Protein AF-A2Y201-F1 (afdb_monomer)

Foldseek 3Di:
DVVVLVVVLVVLLVVLVVQAAEDADADLDQVSVASVQVSCLSRLNHAYYHYHNHAHADHDLCLLSNLNHAYDEHHHQEDDQVNQVSQQNRARHAYYAYHYEEAYLDAHEQDANGVQNHAEYAYAYAYQAYHYEYYANRNQNYAYYEYEYELADDPRPHAAAYACQRNLNHAEYEYEYEDVNHDPVSVVRNVVRVVVNQVNHPVNHDYHYHYHCPPVDDDPDD

InterPro domains:
  IPR032675 Leucine-rich repeat domain superfamily [G3DSA:3.80.10.10] (5-212)
  IPR055414 Disease resistance R13L4/SHOC-2-like, LRR domain [PF23598] (3-207)

pLDDT: mean 89.1, std 11.3, range [43.31, 98.81]

Radius of gyration: 18.53 Å; Cα contacts (8 Å, |Δi|>4): 551; chains: 1; bounding box: 38×36×54 Å

Solvent-accessible surface area (backbone atoms only — not comparable to full-atom values): 10871 Å² total; per-residue (Å²): 110,70,71,57,53,53,51,50,50,52,48,44,44,53,39,17,75,71,54,36,37,70,48,77,44,80,43,68,51,35,70,60,51,40,58,47,42,72,51,49,74,44,24,57,53,25,29,33,42,36,43,40,79,28,42,18,70,57,82,51,71,57,56,39,64,35,55,46,25,28,35,42,34,39,33,24,35,50,61,52,55,69,50,53,50,32,60,22,59,18,62,42,28,32,36,40,38,41,38,27,55,40,35,51,89,57,74,36,60,41,50,60,63,24,26,50,48,19,32,35,42,34,43,37,33,65,14,24,31,51,38,47,39,43,33,66,53,11,28,50,47,23,30,37,44,35,44,33,37,26,36,19,83,45,94,49,89,49,57,53,45,50,39,50,55,31,39,76,42,38,50,35,40,38,37,37,41,32,31,54,84,30,52,69,68,41,45,51,47,42,51,49,30,51,49,53,21,49,70,64,20,86,73,61,44,52,74,46,82,43,78,38,57,69,81,76,65,80,83,82,73,129

Structure (mmCIF, N/CA/C/O backbone):
data_AF-A2Y201-F1
#
_entry.id   AF-A2Y201-F1
#
loop_
_atom_site.group_PDB
_atom_site.id
_atom_site.type_symbol
_atom_site.label_atom_id
_atom_site.label_alt_id
_atom_site.label_comp_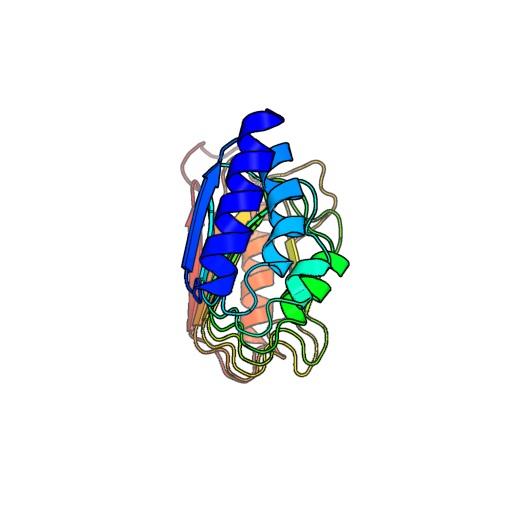id
_atom_site.label_asym_id
_atom_site.label_entity_id
_atom_site.label_seq_id
_atom_site.pdbx_PDB_ins_code
_atom_site.Cartn_x
_atom_site.Cartn_y
_atom_site.Cartn_z
_atom_site.occupancy
_atom_site.B_iso_or_equiv
_atom_site.auth_seq_id
_atom_site.auth_comp_id
_atom_site.auth_asym_id
_atom_site.auth_atom_id
_atom_site.pdbx_PDB_model_num
ATOM 1 N N . MET A 1 1 ? 7.942 19.719 24.323 1.00 63.00 1 MET A N 1
ATOM 2 C CA . MET A 1 1 ? 7.768 18.304 23.933 1.00 63.00 1 MET A CA 1
ATOM 3 C C . MET A 1 1 ? 7.087 17.447 25.009 1.00 63.00 1 MET A C 1
ATOM 5 O O . MET A 1 1 ? 5.946 17.060 24.806 1.00 63.00 1 MET A O 1
ATOM 9 N N . ALA A 1 2 ? 7.696 17.197 26.177 1.00 72.62 2 ALA A N 1
ATOM 10 C CA . ALA A 1 2 ? 7.131 16.281 27.190 1.00 72.62 2 ALA A CA 1
ATOM 11 C C . ALA A 1 2 ? 5.695 16.628 27.651 1.00 72.62 2 ALA A C 1
ATOM 13 O O . ALA A 1 2 ? 4.824 15.766 27.649 1.00 72.62 2 ALA A O 1
ATOM 14 N N . ARG A 1 3 ? 5.410 17.906 27.950 1.00 78.06 3 ARG A N 1
ATOM 15 C CA . ARG A 1 3 ? 4.061 18.355 28.360 1.00 78.06 3 ARG A CA 1
ATOM 16 C C . ARG A 1 3 ? 2.992 18.142 27.280 1.00 78.06 3 ARG A C 1
ATOM 18 O O . ARG A 1 3 ? 1.853 17.847 27.616 1.00 78.06 3 ARG A O 1
ATOM 25 N N . TYR A 1 4 ? 3.361 18.278 26.004 1.00 76.06 4 TYR A N 1
ATOM 26 C CA . TYR A 1 4 ? 2.450 18.046 24.880 1.00 76.06 4 TYR A CA 1
ATOM 27 C C . TYR A 1 4 ? 2.106 16.559 24.755 1.00 76.06 4 TYR A C 1
ATOM 29 O O . TYR A 1 4 ? 0.935 16.211 24.664 1.00 76.06 4 TYR A O 1
ATOM 37 N N . MET A 1 5 ? 3.111 15.680 24.843 1.00 78.19 5 MET A N 1
ATOM 38 C CA . MET A 1 5 ? 2.897 14.229 24.802 1.00 78.19 5 MET A CA 1
ATOM 39 C C . MET A 1 5 ? 2.037 13.729 25.962 1.00 78.19 5 MET A C 1
ATOM 41 O O . MET A 1 5 ? 1.150 12.913 25.743 1.00 78.19 5 MET A O 1
ATOM 45 N N . GLU A 1 6 ? 2.253 14.232 27.178 1.00 83.06 6 GLU A N 1
ATOM 46 C CA . GLU A 1 6 ? 1.427 13.854 28.331 1.00 83.06 6 GLU A CA 1
ATOM 47 C C . GLU A 1 6 ? -0.020 14.346 28.196 1.00 83.06 6 GLU A C 1
ATOM 49 O O . GLU A 1 6 ? -0.959 13.611 28.515 1.00 83.06 6 GLU A O 1
ATOM 54 N N . ALA A 1 7 ? -0.228 15.554 27.661 1.00 85.00 7 ALA A N 1
ATOM 55 C CA . ALA A 1 7 ? -1.566 16.063 27.369 1.00 85.00 7 ALA A CA 1
ATOM 56 C C . ALA A 1 7 ? -2.266 15.232 26.281 1.00 85.00 7 ALA A C 1
ATOM 58 O O . ALA A 1 7 ? -3.441 14.887 26.424 1.00 85.00 7 ALA A O 1
ATOM 59 N N . LEU A 1 8 ? -1.541 14.858 25.225 1.00 82.50 8 LEU A N 1
ATOM 60 C CA 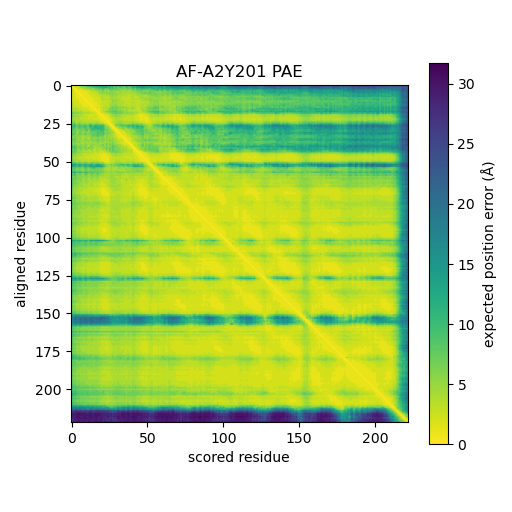. LEU A 1 8 ? -2.039 14.023 24.134 1.00 82.50 8 LEU A CA 1
ATOM 61 C C . LEU A 1 8 ? -2.393 12.616 24.620 1.00 82.50 8 LEU A C 1
ATOM 63 O O . LEU A 1 8 ? -3.499 12.145 24.374 1.00 82.50 8 LEU A O 1
ATOM 67 N N . LYS A 1 9 ? -1.503 11.984 25.390 1.00 85.00 9 LYS A N 1
ATOM 68 C CA . LYS A 1 9 ? -1.743 10.696 26.052 1.00 85.00 9 LYS A CA 1
ATOM 69 C C . LYS A 1 9 ? -2.984 10.740 26.936 1.00 85.00 9 LYS A C 1
ATOM 71 O O . LYS A 1 9 ? -3.844 9.871 26.824 1.00 85.00 9 LYS A O 1
ATOM 76 N N . SER A 1 10 ? -3.093 11.757 27.788 1.00 86.12 10 SER A N 1
ATOM 77 C CA . SER A 1 10 ? -4.247 11.927 28.676 1.00 86.12 10 SER A CA 1
ATOM 78 C C . SER A 1 10 ? -5.538 12.093 27.874 1.00 86.12 10 SER A C 1
ATOM 80 O O . SER A 1 10 ? -6.534 11.433 28.162 1.00 86.12 10 SER A O 1
ATOM 82 N N . SER A 1 11 ? -5.501 12.904 26.815 1.00 86.75 11 SER A N 1
ATOM 83 C CA . SER A 1 11 ? -6.646 13.126 25.927 1.00 86.75 11 SER A CA 1
ATOM 84 C C . SER A 1 11 ? -7.065 11.839 25.216 1.00 86.75 11 SER A C 1
ATOM 86 O O . SER A 1 11 ? -8.244 11.496 25.230 1.00 86.75 11 SER A O 1
ATOM 88 N N . LEU A 1 12 ? -6.117 11.082 24.655 1.00 85.44 12 LEU A N 1
ATOM 89 C CA . LEU A 1 12 ? -6.381 9.792 24.009 1.00 85.44 12 LEU A CA 1
ATOM 90 C C . LEU A 1 12 ? -6.941 8.761 24.992 1.00 85.44 12 LEU A C 1
ATOM 92 O O . LEU A 1 12 ? -7.844 8.014 24.631 1.00 85.44 12 LEU A O 1
ATOM 96 N N . ALA A 1 13 ? -6.472 8.744 26.241 1.00 85.44 13 ALA A N 1
ATOM 97 C CA . ALA A 1 13 ? -7.013 7.858 27.266 1.00 85.44 13 ALA A CA 1
ATOM 98 C C . ALA A 1 13 ? -8.466 8.206 27.634 1.00 85.44 13 ALA A C 1
ATOM 100 O O . ALA A 1 13 ? -9.289 7.305 27.801 1.00 85.44 13 ALA A O 1
ATOM 101 N N . VAL A 1 14 ? -8.805 9.496 27.746 1.00 88.50 14 VAL A N 1
ATOM 102 C CA . VAL A 1 14 ? -10.187 9.930 28.014 1.00 88.50 14 VAL A CA 1
ATOM 103 C C . VAL A 1 14 ? -11.087 9.654 26.811 1.00 88.50 14 VAL A C 1
ATOM 105 O O . VAL A 1 14 ? -12.118 8.999 26.958 1.00 88.50 14 VAL A O 1
ATOM 108 N N . MET A 1 15 ? -10.692 10.098 25.617 1.00 87.25 15 MET A N 1
ATOM 109 C CA . MET A 1 15 ? -11.480 9.915 24.395 1.00 87.25 15 MET A CA 1
ATOM 110 C C . MET A 1 15 ? -11.625 8.436 24.025 1.00 87.25 15 MET A C 1
ATOM 112 O O . MET A 1 15 ? -12.696 8.005 23.604 1.00 87.25 15 MET A O 1
ATOM 116 N N . GLY A 1 16 ? -10.580 7.634 24.233 1.00 84.44 16 GLY A N 1
ATOM 117 C CA . GLY A 1 16 ? -10.609 6.189 24.023 1.00 84.44 16 GLY A CA 1
ATOM 118 C C . GLY A 1 16 ? -11.670 5.500 24.882 1.00 84.44 16 GLY A C 1
ATOM 119 O O . GLY A 1 16 ? -12.455 4.707 24.362 1.00 84.44 16 GLY A O 1
ATOM 120 N N . LYS A 1 17 ? -11.793 5.885 26.163 1.00 84.06 17 LYS A N 1
ATOM 121 C CA . LYS A 1 17 ? -12.875 5.417 27.055 1.00 84.06 17 LYS A CA 1
ATOM 122 C C . LYS A 1 17 ? -14.263 5.884 26.619 1.00 84.06 17 LYS A C 1
ATOM 124 O O . LYS A 1 17 ? -15.242 5.196 26.882 1.00 84.06 17 LYS A O 1
ATOM 129 N N . GLN A 1 18 ? -14.349 7.032 25.954 1.00 86.69 18 GLN A N 1
ATOM 130 C CA . GLN A 1 18 ? -15.595 7.568 25.400 1.00 86.69 18 GLN A CA 1
ATOM 131 C C . GLN A 1 18 ? -15.915 7.021 23.998 1.00 86.69 18 GLN A C 1
ATOM 133 O O . GLN A 1 18 ? -16.884 7.447 23.376 1.00 86.69 18 GLN A O 1
ATOM 138 N N . GLY A 1 19 ? -15.134 6.055 23.503 1.00 89.88 19 GLY A N 1
ATOM 139 C CA . GLY A 1 19 ? -15.407 5.381 22.239 1.00 89.88 19 GLY A CA 1
ATOM 140 C C . GLY A 1 19 ? -14.921 6.142 21.009 1.00 89.88 19 GLY A C 1
ATOM 141 O O . GLY A 1 19 ? -15.593 6.101 19.982 1.00 89.88 19 GLY A O 1
ATOM 142 N N . LEU A 1 20 ? -13.765 6.810 21.088 1.00 91.44 20 LEU A N 1
ATOM 143 C CA . LEU A 1 20 ? -13.106 7.437 19.937 1.00 91.44 20 LEU A CA 1
ATOM 144 C C . LEU A 1 20 ? -13.036 6.476 18.737 1.00 91.44 20 LEU A C 1
ATOM 146 O O . LEU A 1 20 ? -12.422 5.412 18.816 1.00 91.44 20 LEU A O 1
ATOM 150 N N . GLN A 1 21 ? -13.649 6.869 17.616 1.00 94.25 21 GLN A N 1
ATOM 151 C CA . GLN A 1 21 ? -13.698 6.049 16.396 1.00 94.25 21 GLN A CA 1
ATOM 152 C C . GLN A 1 21 ? -12.797 6.565 15.275 1.00 94.25 21 GLN A C 1
ATOM 154 O O . GLN A 1 21 ? -12.422 5.792 14.397 1.00 94.25 21 GLN A O 1
ATOM 159 N N . SER A 1 22 ? -12.454 7.850 15.275 1.00 94.94 22 SER A N 1
ATOM 160 C CA . SER A 1 22 ? -11.625 8.461 14.238 1.00 94.94 22 SER A CA 1
ATOM 161 C C . SER A 1 22 ? -10.582 9.354 14.880 1.00 94.94 22 SER A C 1
ATOM 163 O O . SER A 1 22 ? -10.928 10.219 15.679 1.00 94.94 22 SER A O 1
ATOM 165 N N . LEU A 1 23 ? -9.327 9.157 14.498 1.00 91.69 23 LEU A N 1
ATOM 166 C CA . LEU A 1 23 ? -8.196 9.967 14.920 1.00 91.69 23 LEU A CA 1
ATOM 167 C C . LEU A 1 23 ? -7.434 10.406 13.675 1.00 91.69 23 LEU A C 1
ATOM 169 O O . LEU A 1 23 ? -7.015 9.574 12.872 1.00 91.69 23 LEU A O 1
ATOM 173 N N . GLU A 1 24 ? -7.285 11.713 13.516 1.00 91.69 24 GLU A N 1
ATOM 174 C CA . GLU A 1 24 ? -6.519 12.321 12.438 1.00 91.69 24 GLU A CA 1
ATOM 175 C C . GLU A 1 24 ? -5.518 13.286 13.052 1.00 91.69 24 GLU A C 1
ATOM 177 O O . GLU A 1 24 ? -5.885 14.173 13.824 1.00 91.69 24 GLU A O 1
ATOM 182 N N . ILE A 1 25 ? -4.246 13.056 12.760 1.00 85.25 25 ILE A N 1
ATOM 183 C CA . ILE A 1 25 ? -3.132 13.806 13.311 1.00 85.25 25 ILE A CA 1
ATOM 184 C C . ILE A 1 25 ? -2.308 14.288 12.133 1.00 85.25 25 ILE A C 1
ATOM 186 O O . ILE A 1 25 ? -1.764 13.478 11.387 1.00 85.25 25 ILE A O 1
ATOM 190 N N . ARG A 1 26 ? -2.209 15.608 11.986 1.00 84.44 26 ARG A N 1
ATOM 191 C CA . ARG A 1 26 ? -1.207 16.223 11.124 1.00 84.44 26 ARG A CA 1
ATOM 192 C C . ARG A 1 26 ? -0.018 16.602 11.985 1.00 84.44 26 ARG A C 1
ATOM 194 O O . ARG A 1 26 ? -0.169 17.387 12.921 1.00 84.44 26 ARG A O 1
ATOM 201 N N . ASN A 1 27 ? 1.121 15.996 11.714 1.00 71.56 27 ASN A N 1
ATOM 202 C CA . ASN A 1 27 ? 2.313 16.166 12.506 1.00 71.56 27 ASN A CA 1
ATOM 203 C C . ASN A 1 27 ? 3.556 15.927 11.652 1.00 71.56 27 ASN A C 1
ATOM 205 O O . ASN A 1 27 ? 3.803 14.808 11.210 1.00 71.56 27 ASN A O 1
ATOM 209 N N . ASP A 1 28 ? 4.353 16.976 11.507 1.00 73.88 28 ASP A N 1
ATOM 210 C CA . ASP A 1 28 ? 5.588 16.950 10.727 1.00 73.88 28 ASP A CA 1
ATOM 211 C C . ASP A 1 28 ? 6.785 16.429 11.560 1.00 73.88 28 ASP A C 1
ATOM 213 O O . ASP A 1 28 ? 7.870 16.212 11.028 1.00 73.88 28 ASP A O 1
ATOM 217 N N . ASP A 1 29 ? 6.602 16.196 12.871 1.00 73.88 29 ASP A N 1
ATOM 218 C CA . ASP A 1 29 ? 7.629 15.665 13.778 1.00 73.88 29 ASP A CA 1
ATOM 219 C C . ASP A 1 29 ? 7.548 14.131 13.893 1.00 73.88 29 ASP A C 1
ATOM 221 O O . ASP A 1 29 ? 6.614 13.554 14.468 1.00 73.88 29 ASP A O 1
ATOM 225 N N . THR A 1 30 ? 8.575 13.457 13.385 1.00 71.06 30 THR A N 1
ATOM 226 C CA . THR A 1 30 ? 8.662 11.992 13.312 1.00 71.06 30 THR A CA 1
ATOM 227 C C . THR A 1 30 ? 8.672 11.315 14.692 1.00 71.06 30 THR A C 1
ATOM 229 O O . THR A 1 30 ? 8.053 10.262 14.869 1.00 71.06 30 THR A O 1
ATOM 232 N N . VAL A 1 31 ? 9.268 11.949 15.711 1.00 73.44 31 VAL A N 1
ATOM 233 C CA . VAL A 1 31 ? 9.398 11.401 17.076 1.00 73.44 31 VAL A CA 1
ATOM 234 C C . VAL A 1 31 ? 8.049 11.377 17.789 1.00 73.44 31 VAL A C 1
ATOM 236 O O . VAL A 1 31 ? 7.746 10.464 18.565 1.00 73.44 31 VAL A O 1
ATOM 239 N N . ILE A 1 32 ? 7.220 12.391 17.544 1.00 71.19 32 ILE A N 1
ATOM 240 C CA . ILE A 1 32 ? 5.852 12.444 18.068 1.00 71.19 32 ILE A CA 1
ATOM 241 C C . ILE A 1 32 ? 5.009 11.343 17.425 1.00 71.19 32 ILE A C 1
ATOM 243 O O . ILE A 1 32 ? 4.264 10.664 18.133 1.00 71.19 32 ILE A O 1
ATOM 247 N N . GLY A 1 33 ? 5.156 11.141 16.112 1.00 72.25 33 GLY A N 1
ATOM 248 C CA . GLY A 1 33 ? 4.447 10.104 15.370 1.00 72.25 33 GLY A CA 1
ATOM 249 C C . GLY A 1 33 ? 4.723 8.700 15.910 1.00 72.25 33 GLY A C 1
ATOM 250 O O . GLY A 1 33 ? 3.789 7.936 16.120 1.00 72.25 33 GLY A O 1
ATOM 251 N N . GLU A 1 34 ? 5.974 8.378 16.235 1.00 75.75 34 GLU A N 1
ATOM 252 C CA . GLU A 1 34 ? 6.335 7.073 16.809 1.00 75.75 34 GLU A CA 1
ATOM 253 C C . GLU A 1 34 ? 5.717 6.848 18.185 1.00 75.75 34 GLU A C 1
ATOM 255 O O . GLU A 1 34 ? 5.059 5.835 18.425 1.00 75.75 34 GLU A O 1
ATOM 260 N N . LYS A 1 35 ? 5.869 7.825 19.085 1.00 77.44 35 LYS A N 1
ATOM 261 C CA . LYS A 1 35 ? 5.301 7.728 20.434 1.00 77.44 35 LYS A CA 1
ATOM 262 C C . LYS A 1 35 ? 3.783 7.647 20.402 1.00 77.44 35 LYS A C 1
ATOM 264 O O . LYS A 1 35 ? 3.197 7.008 21.266 1.00 77.44 35 LYS A O 1
ATOM 269 N N . LEU A 1 36 ? 3.144 8.292 19.430 1.00 77.00 36 LEU A N 1
ATOM 270 C CA . LEU A 1 36 ? 1.705 8.203 19.216 1.00 77.00 36 LEU A CA 1
ATOM 271 C C . LEU A 1 36 ? 1.252 6.770 18.960 1.00 77.00 36 LEU A C 1
ATOM 273 O O . LEU A 1 36 ? 0.238 6.369 19.525 1.00 77.00 36 LEU A O 1
ATOM 277 N N . MET A 1 37 ? 2.010 5.996 18.178 1.00 76.94 37 MET A N 1
ATOM 278 C CA . MET A 1 37 ? 1.665 4.608 17.864 1.00 76.94 37 MET A CA 1
ATOM 279 C C . MET A 1 37 ? 1.554 3.742 19.117 1.00 76.94 37 MET A C 1
ATOM 281 O O . MET A 1 37 ? 0.631 2.935 19.223 1.00 76.94 37 MET A O 1
ATOM 285 N N . ASP A 1 38 ? 2.431 3.973 20.094 1.00 78.44 38 ASP A N 1
ATOM 286 C CA . ASP A 1 38 ? 2.423 3.253 21.370 1.00 78.44 38 ASP A CA 1
ATOM 287 C C . ASP A 1 38 ? 1.254 3.660 22.288 1.00 78.44 38 ASP A C 1
ATOM 289 O O . ASP A 1 38 ? 0.917 2.975 23.254 1.00 78.44 38 ASP A O 1
ATOM 293 N N . LEU A 1 39 ? 0.602 4.788 21.997 1.00 81.12 39 LEU A N 1
ATOM 294 C CA . LEU A 1 39 ? -0.563 5.278 22.736 1.00 81.12 39 LEU A CA 1
ATOM 295 C C . LEU A 1 39 ? -1.888 4.838 22.098 1.00 81.12 39 LEU A C 1
ATOM 297 O O . LEU A 1 39 ? -2.946 4.986 22.711 1.00 81.12 39 LEU A O 1
ATOM 301 N N . LEU A 1 40 ? -1.870 4.275 20.888 1.00 79.69 40 LEU A N 1
ATOM 302 C CA . LEU A 1 40 ? -3.100 3.858 20.205 1.00 79.69 40 LEU A CA 1
ATOM 303 C C . LEU A 1 40 ? -3.806 2.700 20.925 1.00 79.69 40 LEU A C 1
ATOM 305 O O . LEU A 1 40 ? -5.021 2.547 20.790 1.00 79.69 40 LEU A O 1
ATOM 309 N N . CYS A 1 41 ? -3.089 1.946 21.765 1.00 72.38 41 CYS A N 1
ATOM 310 C CA . CYS A 1 41 ? -3.661 0.907 22.622 1.00 72.38 41 CYS A CA 1
ATOM 311 C C . CYS A 1 41 ? -4.763 1.422 23.573 1.00 72.38 41 CYS A C 1
ATOM 313 O O . CYS A 1 41 ? -5.624 0.648 23.988 1.00 72.38 41 CYS A O 1
ATOM 315 N N . TYR A 1 42 ? -4.804 2.727 23.872 1.00 78.00 42 TYR A N 1
ATOM 316 C CA . TYR A 1 42 ? -5.855 3.334 24.695 1.00 78.00 42 TYR A CA 1
ATOM 317 C C . TYR A 1 42 ? -7.186 3.546 23.957 1.00 78.00 42 TYR A C 1
ATOM 319 O O . TYR A 1 42 ? -8.182 3.885 24.593 1.00 78.00 42 TYR A O 1
ATOM 327 N N . SER A 1 43 ? -7.228 3.352 22.635 1.00 83.38 43 SER A N 1
ATOM 328 C CA . SER A 1 43 ? -8.410 3.584 21.795 1.00 83.38 43 SER A CA 1
ATOM 329 C C . SER A 1 43 ? -8.836 2.307 21.051 1.00 83.38 43 SER A C 1
ATOM 331 O O . SER A 1 43 ? -8.758 2.252 19.824 1.00 83.38 43 SER A O 1
ATOM 333 N N . PRO A 1 44 ? -9.329 1.266 21.751 1.00 81.44 44 PRO A N 1
ATOM 334 C CA . PRO A 1 44 ? -9.667 -0.021 21.129 1.00 81.44 44 PRO A CA 1
ATOM 335 C C . PRO A 1 44 ? -10.832 0.069 20.128 1.00 81.44 44 PRO A C 1
ATOM 337 O O . PRO A 1 44 ? -10.986 -0.795 19.265 1.00 81.44 44 PRO A O 1
ATOM 340 N N . CYS A 1 45 ? -11.656 1.116 20.222 1.00 90.44 45 CYS A N 1
ATOM 341 C CA . CYS A 1 45 ? -12.789 1.372 19.330 1.00 90.44 45 CYS A CA 1
ATOM 342 C C . CYS A 1 45 ? -12.405 2.121 18.044 1.00 90.44 45 CYS A C 1
ATOM 344 O O . CYS A 1 45 ? -13.292 2.436 17.247 1.00 90.44 45 CYS A O 1
ATOM 346 N N . LEU A 1 46 ? -11.118 2.420 17.840 1.00 93.56 46 LEU A N 1
ATOM 347 C CA . LEU A 1 46 ? -10.656 3.210 16.709 1.00 93.56 46 LEU A CA 1
ATOM 348 C C . LEU A 1 46 ? -10.916 2.478 15.384 1.00 93.56 46 LEU A C 1
ATOM 350 O O . LEU A 1 46 ? -10.501 1.339 15.190 1.00 93.56 46 LEU A O 1
ATOM 354 N N . ARG A 1 47 ? -11.604 3.157 14.463 1.00 96.62 47 ARG A N 1
ATOM 355 C CA . ARG A 1 47 ? -11.993 2.659 13.132 1.00 96.62 47 ARG A CA 1
ATOM 356 C C . ARG A 1 47 ? -11.277 3.379 11.996 1.00 96.62 47 ARG A C 1
ATOM 358 O O . ARG A 1 47 ? -11.115 2.795 10.925 1.00 96.62 47 ARG A O 1
ATOM 365 N N . LYS A 1 48 ? -10.859 4.626 12.207 1.00 97.06 48 LYS A N 1
ATOM 366 C CA . LYS A 1 48 ? -10.088 5.422 11.250 1.00 97.06 48 LYS A CA 1
ATOM 367 C C . LYS A 1 48 ? -8.877 6.030 11.947 1.00 97.06 48 LYS A C 1
ATOM 369 O O . LYS A 1 48 ? -9.032 6.700 12.964 1.00 97.06 48 LYS A O 1
ATOM 374 N N . LEU A 1 49 ? -7.702 5.814 11.372 1.00 93.75 49 LEU A N 1
ATOM 375 C CA . LEU A 1 49 ? -6.452 6.434 11.785 1.00 93.75 49 LEU A CA 1
ATOM 376 C C . LEU A 1 49 ? -5.814 7.108 10.575 1.00 93.75 49 LEU A C 1
ATOM 378 O O . LEU A 1 49 ? -5.587 6.465 9.551 1.00 93.75 49 LEU A O 1
ATOM 382 N N . VAL A 1 50 ? -5.532 8.397 10.706 1.00 92.69 50 VAL A N 1
ATOM 383 C CA . VAL A 1 50 ? -4.790 9.179 9.722 1.00 92.69 50 VAL A CA 1
ATOM 384 C C . VAL A 1 50 ? -3.635 9.860 10.437 1.00 92.69 50 VAL A C 1
ATOM 386 O O . VAL A 1 50 ? -3.854 10.599 11.394 1.00 92.69 50 VAL A O 1
ATOM 389 N N . ILE A 1 51 ? -2.419 9.598 9.978 1.00 88.62 51 ILE A N 1
ATOM 390 C CA . ILE A 1 51 ? -1.204 10.279 10.418 1.00 88.62 51 ILE A CA 1
ATOM 391 C C . ILE A 1 51 ? -0.576 10.880 9.162 1.00 88.62 51 ILE A C 1
ATOM 393 O O . ILE A 1 51 ? -0.108 10.151 8.290 1.00 88.62 51 ILE A O 1
ATOM 397 N N . ASP A 1 52 ? -0.660 12.203 9.060 1.00 81.81 52 ASP A N 1
ATOM 398 C CA . ASP A 1 52 ? -0.295 13.014 7.895 1.00 81.81 52 ASP A CA 1
ATOM 399 C C . ASP A 1 52 ? 0.776 14.050 8.283 1.00 81.81 52 ASP A C 1
ATOM 401 O O . ASP A 1 52 ? 0.915 14.377 9.459 1.00 81.81 52 ASP A O 1
ATOM 405 N N . GLY A 1 53 ? 1.519 14.591 7.317 1.00 72.19 53 GLY A N 1
ATOM 406 C CA . GLY A 1 53 ? 2.537 15.636 7.537 1.00 72.19 53 GLY A CA 1
ATOM 407 C C . GLY A 1 53 ? 3.981 15.140 7.711 1.00 72.19 53 GLY A C 1
ATOM 408 O O . GLY A 1 53 ? 4.898 15.748 7.167 1.00 72.19 53 GLY A O 1
ATOM 409 N N . GLY A 1 54 ? 4.197 13.990 8.359 1.00 76.38 54 GLY A N 1
ATOM 410 C CA . GLY A 1 54 ? 5.533 13.422 8.588 1.00 76.38 54 GLY A CA 1
ATOM 411 C C . GLY A 1 54 ? 5.600 11.903 8.422 1.00 76.38 54 GLY A C 1
ATOM 412 O O . GLY A 1 54 ? 4.591 11.201 8.514 1.00 76.38 54 GLY A O 1
ATOM 413 N N . CYS A 1 55 ? 6.809 11.391 8.186 1.00 84.06 55 CYS A N 1
ATOM 414 C CA . CYS A 1 55 ? 7.085 9.961 8.073 1.00 84.06 55 CYS A CA 1
ATOM 415 C C . CYS A 1 55 ? 7.613 9.401 9.395 1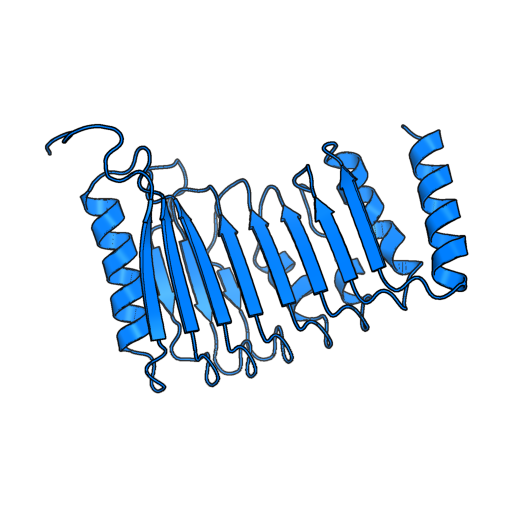.00 84.06 55 CYS A C 1
ATOM 417 O O . CYS A 1 55 ? 8.653 9.831 9.885 1.00 84.06 55 CYS A O 1
ATOM 419 N N . ILE A 1 56 ? 6.920 8.428 9.991 1.00 86.62 56 ILE A N 1
ATOM 420 C CA . ILE A 1 56 ? 7.449 7.750 11.186 1.00 86.62 56 ILE A CA 1
ATOM 421 C C . ILE A 1 56 ? 8.590 6.815 10.785 1.00 86.62 56 ILE A C 1
ATOM 423 O O . ILE A 1 56 ? 8.503 6.137 9.761 1.00 86.62 56 ILE A O 1
ATOM 427 N N . SER A 1 57 ? 9.666 6.734 11.572 1.00 83.12 57 SER A N 1
ATOM 428 C CA . SER A 1 57 ? 10.803 5.899 11.163 1.00 83.12 57 SER A CA 1
ATOM 429 C C . SER A 1 57 ? 10.529 4.402 11.339 1.00 83.12 57 SER A C 1
ATOM 431 O O . SER A 1 57 ? 11.134 3.582 10.648 1.00 83.12 57 SER A O 1
ATOM 433 N N . ARG A 1 58 ? 9.618 4.038 12.258 1.00 79.19 58 ARG A N 1
ATOM 434 C CA . ARG A 1 58 ? 9.269 2.649 12.588 1.00 79.19 58 ARG A CA 1
ATOM 435 C C . ARG A 1 58 ? 7.788 2.506 12.924 1.00 79.19 58 ARG A C 1
ATOM 437 O O . ARG A 1 58 ? 7.245 3.293 13.698 1.00 79.19 58 ARG A O 1
ATOM 444 N N . LEU A 1 59 ? 7.156 1.452 12.411 1.00 86.94 59 LEU A N 1
ATOM 445 C CA . LEU A 1 59 ? 5.801 1.073 12.806 1.00 86.94 59 LEU A CA 1
ATOM 446 C C . LEU A 1 59 ? 5.833 0.301 14.132 1.00 86.94 59 LEU A C 1
ATOM 448 O O . LEU A 1 59 ? 6.633 -0.613 14.335 1.00 86.94 59 LEU A O 1
ATOM 452 N N . SER A 1 60 ? 4.944 0.663 15.060 1.00 87.25 60 SER A N 1
ATOM 453 C CA . SER A 1 60 ? 4.808 -0.067 16.325 1.00 87.25 60 SER A CA 1
ATOM 454 C C . SER A 1 60 ? 4.019 -1.356 16.113 1.00 87.25 60 SER A C 1
ATOM 456 O O . SER A 1 60 ? 2.930 -1.349 15.534 1.00 87.25 60 SER A O 1
ATOM 458 N N . LYS A 1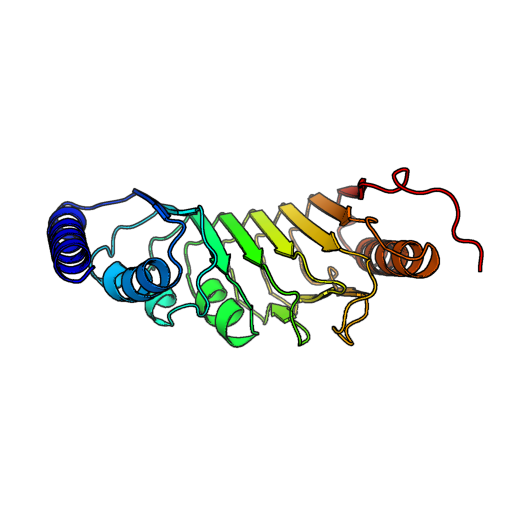 61 ? 4.505 -2.468 16.679 1.00 89.00 61 LYS A N 1
ATOM 459 C CA . LYS A 1 61 ? 3.786 -3.758 16.682 1.00 89.00 61 LYS A CA 1
ATOM 460 C C . LYS A 1 61 ? 2.414 -3.663 17.354 1.00 89.00 61 LYS A C 1
ATOM 462 O O . LYS A 1 61 ? 1.532 -4.468 17.065 1.00 89.00 61 LYS A O 1
ATOM 467 N N . GLN A 1 62 ? 2.209 -2.663 18.214 1.00 87.19 62 GLN A N 1
ATOM 468 C CA . GLN A 1 62 ? 0.928 -2.419 18.874 1.00 87.19 62 GLN A CA 1
ATOM 469 C C . GLN A 1 62 ? -0.199 -2.055 17.904 1.00 87.19 62 GLN A C 1
ATOM 471 O O . GLN A 1 62 ? -1.364 -2.212 18.260 1.00 87.19 62 GLN A O 1
ATOM 476 N N . MET A 1 63 ? 0.105 -1.644 16.668 1.00 88.69 63 MET A N 1
ATOM 477 C CA . MET A 1 63 ? -0.924 -1.436 15.644 1.00 88.69 63 MET A CA 1
ATOM 478 C C . MET A 1 63 ? -1.786 -2.674 15.402 1.00 88.69 63 MET A C 1
ATOM 480 O O . MET A 1 63 ? -2.977 -2.535 15.135 1.00 88.69 63 MET A O 1
ATOM 484 N N . ALA A 1 64 ? -1.217 -3.874 15.555 1.00 90.12 64 ALA A N 1
ATOM 485 C CA . ALA A 1 64 ? -1.951 -5.132 15.437 1.00 90.12 64 ALA A CA 1
ATOM 486 C C . ALA A 1 64 ? -3.113 -5.248 16.447 1.00 90.12 64 ALA A C 1
ATOM 488 O O . ALA A 1 64 ? -4.061 -5.996 16.220 1.00 90.12 64 ALA A O 1
ATOM 489 N N . LEU A 1 65 ? -3.074 -4.486 17.549 1.00 89.00 65 LEU A N 1
ATOM 490 C CA . LEU A 1 65 ? -4.121 -4.452 18.574 1.00 89.00 65 LEU A CA 1
ATOM 491 C C . LEU A 1 65 ? -5.342 -3.618 18.160 1.00 89.00 65 LEU A C 1
ATOM 493 O O . LEU A 1 65 ? -6.378 -3.678 18.823 1.00 89.00 65 LEU A O 1
ATOM 497 N N . LEU A 1 66 ? -5.255 -2.848 17.072 1.00 91.31 66 LEU A N 1
ATOM 498 C CA . LEU A 1 66 ? -6.344 -2.011 16.568 1.00 91.31 66 LEU A CA 1
ATOM 499 C C . LEU A 1 66 ? -7.348 -2.851 15.771 1.00 91.31 66 LEU A C 1
ATOM 501 O O . LEU A 1 66 ? -7.612 -2.606 14.598 1.00 91.31 66 LEU A O 1
ATOM 505 N N . VAL A 1 67 ? -7.934 -3.850 16.430 1.00 92.94 67 VAL A N 1
ATOM 506 C CA . VAL A 1 67 ? -8.787 -4.887 15.824 1.00 92.94 67 VAL A CA 1
ATOM 507 C C . VAL A 1 67 ? -10.091 -4.373 15.212 1.00 92.94 67 VAL A C 1
ATOM 509 O O . VAL A 1 67 ? -10.785 -5.143 14.561 1.00 92.94 67 VAL A O 1
ATOM 512 N N . ASN A 1 68 ? -10.436 -3.101 15.434 1.00 95.00 68 ASN A N 1
ATOM 513 C CA . ASN A 1 68 ? -11.594 -2.428 14.843 1.00 95.00 68 ASN A CA 1
ATOM 514 C C . A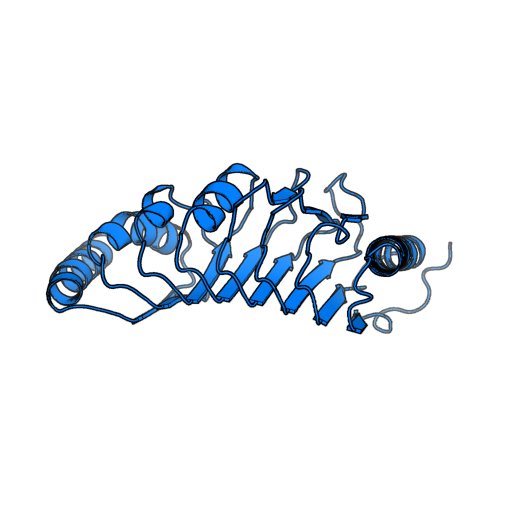SN A 1 68 ? -11.214 -1.444 13.726 1.00 95.00 68 ASN A C 1
ATOM 516 O O . ASN A 1 68 ? -12.102 -0.816 13.136 1.00 95.00 68 ASN A O 1
ATOM 520 N N . LEU A 1 69 ? -9.919 -1.290 13.433 1.00 96.50 69 LEU A N 1
ATOM 521 C CA . LEU A 1 69 ? -9.422 -0.334 12.456 1.00 96.50 69 LEU A CA 1
ATOM 522 C C . LEU A 1 69 ? -9.823 -0.764 11.047 1.00 96.50 69 LEU A C 1
ATOM 524 O O . LEU A 1 69 ? -9.527 -1.873 10.608 1.00 96.50 69 LEU A O 1
ATOM 528 N N . ARG A 1 70 ? -10.510 0.132 10.340 1.00 98.12 70 ARG A N 1
ATOM 529 C CA . ARG A 1 70 ? -11.020 -0.079 8.980 1.00 98.12 70 ARG A CA 1
ATOM 530 C C . ARG A 1 70 ? -10.296 0.774 7.949 1.00 98.12 70 ARG A C 1
ATOM 532 O O . ARG A 1 70 ? -10.134 0.329 6.819 1.00 98.12 70 ARG A O 1
ATOM 539 N N . HIS A 1 71 ? -9.886 1.980 8.333 1.00 98.44 71 HIS A N 1
ATOM 540 C CA . HIS A 1 71 ? -9.224 2.938 7.454 1.00 98.44 71 HIS A CA 1
ATOM 541 C C . HIS A 1 71 ? -7.908 3.388 8.069 1.00 98.44 71 HIS A C 1
ATOM 543 O O . HIS A 1 71 ? -7.899 3.926 9.178 1.00 98.44 71 HIS A O 1
ATOM 549 N N . LEU A 1 72 ? -6.825 3.205 7.325 1.00 97.31 72 LEU A N 1
ATOM 550 C CA . LEU A 1 72 ? -5.494 3.639 7.713 1.00 97.31 72 LEU A CA 1
ATOM 551 C C . LEU A 1 72 ? -4.889 4.523 6.622 1.00 97.31 72 LEU A C 1
ATOM 553 O O . LEU A 1 72 ? -4.832 4.122 5.461 1.00 97.31 72 LEU A O 1
ATOM 557 N N . TYR A 1 73 ? -4.407 5.701 7.005 1.00 96.00 73 TYR A N 1
ATOM 558 C CA . TYR A 1 73 ? -3.440 6.472 6.231 1.00 96.00 73 TYR A CA 1
ATOM 559 C C . TYR A 1 73 ? -2.237 6.765 7.126 1.00 96.00 73 TYR A C 1
ATOM 561 O O . TYR A 1 73 ? -2.397 7.347 8.197 1.00 96.00 73 TYR A O 1
ATOM 569 N N . ILE A 1 74 ? -1.056 6.321 6.702 1.00 93.38 74 ILE A N 1
ATOM 570 C CA . ILE A 1 74 ? 0.195 6.553 7.416 1.00 93.38 74 ILE A CA 1
ATOM 571 C C . ILE A 1 74 ? 1.362 6.752 6.444 1.00 93.38 74 ILE A C 1
ATOM 573 O O . ILE A 1 74 ? 1.405 6.124 5.382 1.00 93.38 74 ILE A O 1
ATOM 577 N N . GLY A 1 75 ? 2.294 7.629 6.815 1.00 92.62 75 GLY A N 1
ATOM 578 C CA . GLY A 1 75 ? 3.596 7.781 6.171 1.00 92.62 75 GLY A CA 1
ATOM 579 C C . GLY A 1 75 ? 4.705 7.170 7.022 1.00 92.62 75 GLY A C 1
ATOM 580 O O . GLY A 1 75 ? 4.732 7.386 8.232 1.00 92.62 75 GLY A O 1
ATOM 581 N N . VAL A 1 76 ? 5.616 6.420 6.406 1.00 92.44 76 VAL A N 1
ATOM 582 C CA . VAL A 1 76 ? 6.791 5.826 7.058 1.00 92.44 76 VAL A CA 1
ATOM 583 C C . VAL A 1 76 ? 8.062 6.185 6.301 1.00 92.44 76 VAL A C 1
ATOM 585 O O . VAL A 1 76 ? 8.045 6.285 5.075 1.00 92.44 76 VAL A O 1
ATOM 588 N N . SER A 1 77 ? 9.176 6.367 7.009 1.00 91.81 77 SER A N 1
ATOM 589 C CA . SER A 1 77 ? 10.432 6.709 6.335 1.00 91.81 77 SER A CA 1
ATOM 590 C C . SER A 1 77 ? 11.020 5.500 5.623 1.00 91.81 77 SER A C 1
ATOM 592 O O . SER A 1 77 ? 11.549 5.626 4.531 1.00 91.81 77 SER A O 1
ATOM 594 N N . ASN A 1 78 ? 10.911 4.320 6.226 1.00 90.75 78 ASN A N 1
ATOM 595 C CA . ASN A 1 78 ? 11.334 3.053 5.644 1.00 90.75 78 ASN A CA 1
ATOM 596 C C . ASN A 1 78 ? 10.261 2.011 5.955 1.00 90.75 78 ASN A C 1
ATOM 598 O O . ASN A 1 78 ? 9.605 2.094 6.994 1.00 90.75 78 ASN A O 1
ATOM 602 N N . ILE A 1 79 ? 10.100 1.028 5.076 1.00 92.56 79 ILE A N 1
ATOM 603 C CA . ILE A 1 79 ? 9.181 -0.089 5.289 1.00 92.56 79 ILE A CA 1
ATOM 604 C C . ILE A 1 79 ? 9.943 -1.405 5.180 1.00 92.56 79 ILE A C 1
ATOM 606 O O . ILE A 1 79 ? 10.762 -1.579 4.278 1.00 92.56 79 ILE A O 1
ATOM 610 N N . LYS A 1 80 ? 9.656 -2.329 6.095 1.00 92.81 80 LYS A N 1
ATOM 611 C CA . LYS A 1 80 ? 10.166 -3.702 6.077 1.00 92.81 80 LYS A CA 1
ATOM 612 C C . LYS A 1 80 ? 9.038 -4.719 5.972 1.00 92.81 80 LYS A C 1
ATOM 614 O O . LYS A 1 80 ? 7.865 -4.418 6.207 1.00 92.81 80 LYS A O 1
ATOM 619 N N . GLN A 1 81 ? 9.400 -5.963 5.697 1.00 94.50 81 GLN A N 1
ATOM 620 C CA . GLN A 1 81 ? 8.492 -7.100 5.681 1.00 94.50 81 GLN A CA 1
ATOM 621 C C . GLN A 1 81 ? 7.718 -7.239 7.001 1.00 94.50 81 GLN A C 1
ATOM 623 O O . GLN A 1 81 ? 6.505 -7.455 6.991 1.00 94.50 81 GLN A O 1
ATOM 628 N N . ASP A 1 82 ? 8.393 -7.066 8.140 1.00 93.75 82 ASP A N 1
ATOM 629 C CA . ASP A 1 82 ? 7.776 -7.128 9.472 1.00 93.75 82 ASP A CA 1
ATOM 630 C C . ASP A 1 82 ? 6.676 -6.075 9.661 1.00 93.75 82 ASP A C 1
ATOM 632 O O . ASP A 1 82 ? 5.657 -6.343 10.301 1.00 93.75 82 ASP A O 1
ATOM 636 N N . ASP A 1 83 ? 6.851 -4.891 9.079 1.00 93.94 83 ASP A N 1
ATOM 637 C CA . ASP A 1 83 ? 5.887 -3.803 9.178 1.00 93.94 83 ASP A CA 1
ATOM 638 C C . ASP A 1 83 ? 4.601 -4.127 8.405 1.00 93.94 83 ASP A C 1
ATOM 640 O O . ASP A 1 83 ? 3.491 -3.956 8.919 1.00 93.94 83 ASP A O 1
ATOM 644 N N . LEU A 1 84 ? 4.739 -4.678 7.193 1.00 95.38 84 LEU A N 1
ATOM 645 C CA . LEU A 1 84 ? 3.604 -5.198 6.430 1.00 95.38 84 LEU A CA 1
ATOM 646 C C . LEU A 1 84 ? 2.913 -6.344 7.166 1.00 95.38 84 LEU A C 1
ATOM 648 O O . LEU A 1 84 ? 1.686 -6.425 7.129 1.00 95.38 84 LEU A O 1
ATOM 652 N N . CYS A 1 85 ? 3.664 -7.182 7.887 1.00 95.38 85 CYS A N 1
ATOM 653 C CA . CYS A 1 85 ? 3.082 -8.239 8.703 1.00 95.38 85 CYS A CA 1
ATOM 654 C C . CYS A 1 85 ? 2.225 -7.700 9.849 1.00 95.38 85 CYS A C 1
ATOM 656 O O . CYS A 1 85 ? 1.132 -8.217 10.094 1.00 95.38 85 CYS A O 1
ATOM 658 N N . VAL A 1 86 ? 2.679 -6.641 10.522 1.00 94.50 86 VAL A N 1
ATOM 659 C CA . VAL A 1 86 ? 1.899 -5.967 11.567 1.00 94.50 86 VAL A CA 1
ATOM 660 C C . VAL A 1 86 ? 0.609 -5.401 10.981 1.00 94.50 86 VAL A C 1
ATOM 662 O O . VAL A 1 86 ? -0.472 -5.715 11.479 1.00 94.50 86 VAL A O 1
ATOM 665 N N . LEU A 1 87 ? 0.696 -4.620 9.901 1.00 95.75 87 LEU A N 1
ATOM 666 C CA . LEU A 1 87 ? -0.483 -4.029 9.263 1.00 95.75 87 LEU A CA 1
ATOM 667 C C . LEU A 1 87 ? -1.442 -5.105 8.733 1.00 95.75 87 LEU A C 1
ATOM 669 O O . LEU A 1 87 ? -2.649 -5.032 8.954 1.00 95.75 87 LEU A O 1
ATOM 673 N N . GLY A 1 88 ? -0.900 -6.141 8.096 1.00 96.62 88 GLY A N 1
ATOM 674 C CA . GLY A 1 88 ? -1.653 -7.237 7.497 1.00 96.62 88 GLY A CA 1
ATOM 675 C C . GLY A 1 88 ? -2.341 -8.154 8.500 1.00 96.62 88 GLY A C 1
ATOM 676 O O . GLY A 1 88 ? -3.271 -8.868 8.126 1.00 96.62 88 GLY A O 1
ATOM 677 N N . SER A 1 89 ? -1.929 -8.118 9.769 1.00 96.06 89 SER A N 1
ATOM 678 C CA . SER A 1 89 ? -2.574 -8.870 10.848 1.00 96.06 89 SER A CA 1
ATOM 679 C C . SER A 1 89 ? -3.884 -8.242 11.335 1.00 96.06 89 SER A C 1
ATOM 681 O O . SER A 1 89 ? -4.696 -8.934 11.954 1.00 96.06 89 SER A O 1
ATOM 683 N N . ILE A 1 90 ? -4.127 -6.959 11.036 1.00 95.75 90 ILE A N 1
ATOM 684 C CA . ILE A 1 90 ? -5.312 -6.243 11.511 1.00 95.75 90 ILE A CA 1
ATOM 685 C C . ILE A 1 90 ? -6.552 -6.772 10.767 1.00 95.75 90 ILE A C 1
ATOM 687 O O . ILE A 1 90 ? -6.672 -6.596 9.551 1.00 95.75 90 ILE A O 1
ATOM 691 N N . PRO A 1 91 ? -7.506 -7.412 11.469 1.00 94.62 91 PRO A N 1
ATOM 692 C CA . PRO A 1 91 ? -8.540 -8.223 10.829 1.00 94.62 91 PRO A CA 1
ATOM 693 C C . PRO A 1 91 ? -9.611 -7.408 10.101 1.00 94.62 91 PRO A C 1
ATOM 695 O O . PRO A 1 91 ? -10.249 -7.932 9.197 1.00 94.62 91 PRO A O 1
ATOM 698 N N . THR A 1 92 ? -9.829 -6.147 10.480 1.00 96.81 92 THR A N 1
ATOM 699 C CA . THR A 1 92 ? -10.936 -5.325 9.965 1.00 96.81 92 THR A CA 1
ATOM 700 C C . THR A 1 92 ? -10.522 -4.286 8.931 1.00 96.81 92 THR A C 1
ATOM 702 O O . THR A 1 92 ? -11.377 -3.507 8.505 1.00 96.81 92 THR A O 1
ATOM 705 N N . LEU A 1 93 ? -9.242 -4.224 8.546 1.00 98.00 93 LEU A N 1
ATOM 706 C CA . LEU A 1 93 ? -8.768 -3.215 7.600 1.00 98.00 93 LEU A CA 1
ATOM 707 C C . LEU A 1 93 ? -9.454 -3.388 6.244 1.00 98.00 93 LEU A C 1
ATOM 709 O O . LEU A 1 93 ? -9.367 -4.446 5.631 1.00 98.00 93 LEU A O 1
ATOM 713 N N . LEU A 1 94 ? -10.110 -2.323 5.780 1.00 98.69 94 LEU A N 1
ATOM 714 C CA . LEU A 1 94 ? -10.795 -2.242 4.486 1.00 98.69 94 LEU A CA 1
ATOM 715 C C . LEU A 1 94 ? -10.034 -1.345 3.506 1.00 98.69 94 LEU A C 1
ATOM 717 O O . LEU A 1 94 ? -10.044 -1.597 2.302 1.00 98.69 94 LEU A O 1
ATOM 721 N N . PHE A 1 95 ? -9.364 -0.318 4.026 1.00 98.81 95 PHE A N 1
ATOM 722 C CA . PHE A 1 95 ? -8.607 0.658 3.256 1.00 98.81 95 PHE A CA 1
ATOM 723 C C . PHE A 1 95 ? -7.261 0.941 3.917 1.00 98.81 95 PHE A C 1
ATOM 725 O O . PHE A 1 95 ? -7.204 1.263 5.109 1.00 98.81 95 PHE A O 1
ATOM 732 N N . VAL A 1 96 ? -6.197 0.906 3.117 1.00 98.62 96 VAL A N 1
ATOM 733 C CA . VAL A 1 96 ? -4.861 1.347 3.521 1.00 98.62 96 VAL A CA 1
ATOM 734 C C . VAL A 1 96 ? -4.299 2.291 2.465 1.00 98.62 96 VAL A C 1
ATOM 736 O O . VAL A 1 96 ? -4.242 1.953 1.283 1.00 98.62 96 VAL A O 1
ATOM 739 N N . ARG A 1 97 ? -3.834 3.457 2.911 1.00 98.19 97 ARG A N 1
ATOM 740 C CA . ARG A 1 97 ? -2.908 4.320 2.182 1.00 98.19 97 ARG A CA 1
ATOM 741 C C . ARG A 1 97 ? -1.588 4.347 2.940 1.00 98.19 97 ARG A C 1
ATOM 743 O O . ARG A 1 97 ? -1.529 4.865 4.050 1.00 98.19 97 ARG A O 1
ATOM 750 N N . LEU A 1 98 ? -0.552 3.786 2.336 1.00 96.88 98 LEU A N 1
ATOM 751 C CA . LEU A 1 98 ? 0.790 3.736 2.890 1.00 96.88 98 LEU A CA 1
ATOM 752 C C . LEU A 1 98 ? 1.712 4.581 2.016 1.00 96.88 98 LEU A C 1
ATOM 754 O O . LEU A 1 98 ? 1.868 4.305 0.826 1.00 96.88 98 LEU A O 1
ATOM 758 N N . PHE A 1 99 ? 2.282 5.620 2.610 1.00 95.25 99 PHE A N 1
ATOM 759 C CA . PHE A 1 99 ? 3.338 6.417 2.004 1.00 95.25 99 PHE A CA 1
ATOM 760 C C . PHE A 1 99 ? 4.687 5.979 2.575 1.00 95.25 99 PHE A C 1
ATOM 762 O O . PHE A 1 99 ? 4.812 5.805 3.783 1.00 95.25 99 PHE A O 1
ATOM 769 N N . VAL A 1 100 ? 5.677 5.786 1.711 1.00 93.81 100 VAL A N 1
ATOM 770 C CA . VAL A 1 100 ? 7.022 5.331 2.059 1.00 93.81 100 VAL A CA 1
ATOM 771 C C . VAL A 1 100 ? 8.032 6.303 1.454 1.00 93.81 100 VAL A C 1
ATOM 773 O O . VAL A 1 100 ? 8.127 6.429 0.231 1.00 93.81 100 VAL A O 1
ATOM 776 N N . GLU A 1 101 ? 8.765 7.003 2.313 1.00 91.56 101 GLU A N 1
ATOM 777 C CA . GLU A 1 101 ? 9.722 8.041 1.917 1.00 91.56 101 GLU A CA 1
ATOM 778 C C . GLU A 1 101 ? 10.937 7.454 1.194 1.00 91.56 101 GLU A C 1
ATOM 780 O O . GLU A 1 101 ? 11.219 7.812 0.055 1.00 91.56 101 GLU A O 1
ATOM 785 N N . ASN A 1 102 ? 11.620 6.500 1.819 1.00 89.25 102 ASN A N 1
ATOM 786 C CA . ASN A 1 102 ? 12.747 5.800 1.226 1.00 89.25 102 ASN A CA 1
ATOM 787 C C . ASN A 1 102 ? 12.241 4.467 0.676 1.00 89.25 102 ASN A C 1
ATOM 789 O O . ASN A 1 102 ? 11.510 3.742 1.353 1.00 89.25 102 ASN A O 1
ATOM 793 N N . GLY A 1 103 ? 12.573 4.162 -0.580 1.00 84.12 103 GLY A N 1
ATOM 794 C CA . GLY A 1 103 ? 12.156 2.906 -1.208 1.00 84.12 103 GLY A CA 1
ATOM 795 C C . GLY A 1 103 ? 12.539 1.689 -0.370 1.00 84.12 103 GLY A C 1
ATOM 796 O O . GLY A 1 103 ? 13.524 1.753 0.360 1.00 84.12 103 GLY A O 1
ATOM 797 N N . PRO A 1 104 ? 11.781 0.585 -0.450 1.00 87.69 104 PRO A N 1
ATOM 798 C CA . PRO A 1 104 ? 12.137 -0.624 0.278 1.00 87.69 104 PRO A CA 1
ATOM 799 C C . PRO A 1 104 ? 13.516 -1.133 -0.163 1.00 87.69 104 PRO A C 1
ATOM 801 O O . PRO A 1 104 ? 13.734 -1.383 -1.346 1.00 87.69 104 PRO A O 1
ATOM 804 N N . ASP A 1 105 ? 14.418 -1.340 0.795 1.00 87.88 105 ASP A N 1
ATOM 805 C CA . ASP A 1 105 ? 15.740 -1.945 0.555 1.00 87.88 105 ASP A CA 1
ATOM 806 C C . ASP A 1 105 ? 15.679 -3.476 0.407 1.00 87.88 105 ASP A C 1
ATOM 808 O O . ASP A 1 105 ? 16.691 -4.142 0.182 1.00 87.88 105 ASP A O 1
ATOM 812 N N . GLU A 1 106 ? 14.487 -4.050 0.559 1.00 90.75 106 GLU A N 1
ATOM 813 C CA . GLU A 1 106 ? 14.216 -5.474 0.448 1.00 90.75 106 GLU A CA 1
ATOM 814 C C . GLU A 1 106 ? 12.946 -5.729 -0.363 1.00 90.75 106 GLU A C 1
ATOM 816 O O . GLU A 1 106 ? 12.067 -4.874 -0.497 1.00 90.75 106 GLU A O 1
ATOM 821 N N . ARG A 1 107 ? 12.839 -6.950 -0.886 1.00 93.38 107 ARG A N 1
ATOM 822 C CA . ARG A 1 107 ? 11.606 -7.455 -1.484 1.00 93.38 107 ARG A CA 1
ATOM 823 C C . ARG A 1 107 ? 10.494 -7.472 -0.444 1.00 93.38 107 ARG A C 1
ATOM 825 O O . ARG A 1 107 ? 10.640 -8.089 0.609 1.00 93.38 107 ARG A O 1
ATOM 832 N N . LEU A 1 108 ? 9.356 -6.883 -0.790 1.00 95.19 108 LEU A N 1
ATOM 833 C CA . LEU A 1 108 ? 8.156 -6.920 0.032 1.00 95.19 108 LEU A CA 1
ATOM 834 C C . LEU A 1 108 ? 7.226 -8.032 -0.448 1.00 95.19 108 LEU A C 1
ATOM 836 O O . LEU A 1 108 ? 6.909 -8.135 -1.631 1.00 95.19 108 LEU A O 1
ATOM 840 N N . ALA A 1 109 ? 6.738 -8.845 0.478 1.00 96.62 109 ALA A N 1
ATOM 841 C CA . ALA A 1 109 ? 5.760 -9.882 0.210 1.00 96.62 109 ALA A CA 1
ATOM 842 C C . ALA A 1 109 ? 4.522 -9.698 1.091 1.00 96.62 109 ALA A C 1
ATOM 844 O O . ALA A 1 109 ? 4.610 -9.573 2.311 1.00 96.62 109 ALA A O 1
ATOM 845 N N . ILE A 1 110 ? 3.338 -9.755 0.491 1.00 97.12 110 ILE A N 1
ATOM 846 C CA . ILE A 1 110 ? 2.114 -9.985 1.255 1.00 97.12 110 ILE A CA 1
ATOM 847 C C . ILE A 1 110 ? 1.947 -11.494 1.381 1.00 97.12 110 ILE A C 1
ATOM 849 O O . ILE A 1 110 ? 1.638 -12.173 0.399 1.00 97.12 110 ILE A O 1
ATOM 853 N N . ILE A 1 111 ? 2.206 -12.022 2.577 1.00 94.75 111 ILE A N 1
ATOM 854 C CA . ILE A 1 111 ? 2.110 -13.462 2.840 1.00 94.75 111 ILE A CA 1
ATOM 855 C C . ILE A 1 111 ? 0.644 -13.902 2.968 1.00 94.75 111 ILE A C 1
ATOM 857 O O . ILE A 1 111 ? -0.266 -13.083 3.133 1.00 94.75 111 ILE A O 1
ATOM 861 N N . SER A 1 112 ? 0.412 -15.211 2.877 1.00 93.81 112 SER A N 1
ATOM 862 C CA . SER A 1 112 ? -0.924 -15.809 2.896 1.00 93.81 112 SER A CA 1
ATOM 863 C C . SER A 1 112 ? -1.754 -15.350 4.096 1.00 93.81 112 SER A C 1
ATOM 865 O O . SER A 1 112 ? -1.253 -15.243 5.217 1.00 93.81 112 SER A O 1
ATOM 867 N N . HIS A 1 113 ? -3.037 -15.076 3.852 1.00 91.25 113 HIS A N 1
ATOM 868 C CA . HIS A 1 113 ? -4.009 -14.619 4.848 1.00 91.25 113 HIS A CA 1
ATOM 869 C C . HIS A 1 113 ? -3.712 -13.272 5.525 1.00 91.25 113 HIS A C 1
ATOM 871 O O . HIS A 1 113 ? -4.368 -12.938 6.515 1.00 91.25 113 HIS A O 1
ATOM 877 N N . GLN A 1 114 ? -2.784 -12.464 5.010 1.00 96.06 114 GLN A N 1
ATOM 878 C CA . GLN A 1 114 ? -2.677 -11.066 5.426 1.00 96.06 114 GLN A CA 1
ATOM 879 C C . GLN A 1 114 ? -3.712 -10.192 4.727 1.00 96.06 114 GLN A C 1
ATOM 881 O O . GLN A 1 114 ? -4.113 -10.459 3.591 1.00 96.06 114 GLN A O 1
ATOM 886 N N . PHE A 1 115 ? -4.125 -9.124 5.417 1.00 97.50 115 PHE A N 1
ATOM 887 C CA . PHE A 1 115 ? -5.055 -8.119 4.903 1.00 97.50 115 PHE A CA 1
ATOM 888 C C . PHE A 1 115 ? -6.382 -8.736 4.423 1.00 97.50 115 PHE A C 1
ATOM 890 O O . PHE A 1 115 ? -6.896 -8.399 3.358 1.00 97.50 115 PHE A O 1
ATOM 897 N N . ARG A 1 116 ? -6.940 -9.664 5.216 1.00 96.44 116 ARG A N 1
ATOM 898 C CA . ARG A 1 116 ? -8.074 -10.526 4.823 1.00 96.44 116 ARG A CA 1
ATOM 899 C C . ARG A 1 116 ? -9.287 -9.770 4.283 1.00 96.44 116 ARG A C 1
ATOM 901 O O . ARG A 1 116 ? -9.869 -10.207 3.300 1.00 96.44 116 ARG A O 1
ATOM 908 N N . CYS A 1 117 ? -9.639 -8.642 4.894 1.00 97.88 117 CYS A N 1
ATOM 909 C CA . CYS A 1 117 ? -10.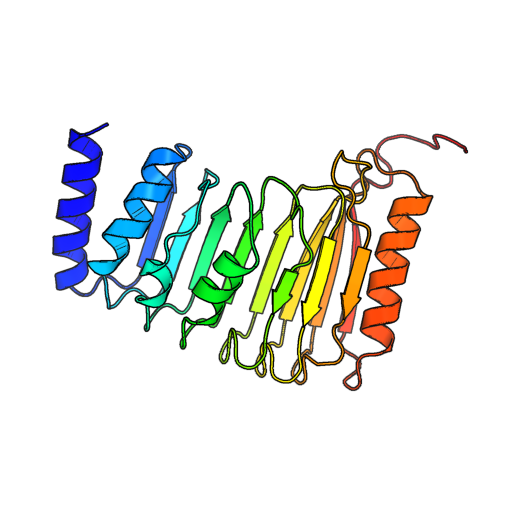807 -7.844 4.506 1.00 97.88 117 CYS A CA 1
ATOM 910 C C . CYS A 1 117 ? -10.465 -6.633 3.623 1.00 97.88 117 CYS A C 1
ATOM 912 O O . CYS A 1 117 ? -11.356 -5.840 3.303 1.00 97.88 117 CYS A O 1
ATOM 914 N N . LEU A 1 118 ? -9.193 -6.452 3.251 1.00 98.69 118 LEU A N 1
ATOM 915 C CA . LEU A 1 118 ? -8.745 -5.243 2.568 1.00 98.69 118 LEU A CA 1
ATOM 916 C C . LEU A 1 118 ? -9.382 -5.162 1.184 1.00 98.69 118 LEU A C 1
ATOM 918 O O . LEU A 1 118 ? -9.251 -6.081 0.387 1.00 98.69 118 LEU A O 1
ATOM 922 N N . LYS A 1 119 ? -10.063 -4.050 0.900 1.00 98.75 119 LYS A N 1
ATOM 923 C CA . LYS A 1 119 ? -10.739 -3.781 -0.379 1.00 98.75 119 LYS A CA 1
ATOM 924 C C . LYS A 1 119 ? -9.918 -2.878 -1.281 1.00 98.75 119 LYS A C 1
ATOM 926 O O . LYS A 1 119 ? -9.938 -3.054 -2.499 1.00 98.75 119 LYS A O 1
ATOM 931 N N . GLN A 1 120 ? -9.205 -1.926 -0.683 1.00 98.81 120 GLN A N 1
ATOM 932 C CA . GLN A 1 120 ? -8.391 -0.961 -1.404 1.00 98.81 120 GLN A CA 1
ATOM 933 C C . GLN A 1 120 ? -7.036 -0.770 -0.732 1.00 98.81 120 GLN A C 1
ATOM 935 O O . GLN A 1 120 ? -6.954 -0.479 0.465 1.00 98.81 120 GLN A O 1
ATOM 940 N N . PHE A 1 121 ? -5.983 -0.881 -1.537 1.00 98.75 121 PHE A N 1
ATOM 941 C CA . PHE A 1 121 ? -4.616 -0.654 -1.106 1.00 98.75 121 PHE A CA 1
ATOM 942 C C . PHE A 1 121 ? -3.946 0.380 -2.002 1.00 98.75 121 PHE A C 1
ATOM 944 O O . PHE A 1 121 ? -3.897 0.226 -3.222 1.00 98.75 121 PHE A O 1
ATOM 951 N N . ILE A 1 122 ? -3.451 1.451 -1.389 1.00 98.75 122 ILE A N 1
ATOM 952 C CA . ILE A 1 122 ? -2.677 2.497 -2.046 1.00 98.75 122 ILE A CA 1
ATOM 953 C C . ILE A 1 122 ? -1.285 2.481 -1.429 1.00 98.75 122 ILE A C 1
ATOM 955 O O . ILE A 1 122 ? -1.128 2.834 -0.262 1.00 98.75 122 ILE A O 1
ATOM 959 N N . PHE A 1 123 ? -0.293 2.090 -2.217 1.00 98.12 123 PHE A N 1
ATOM 960 C CA . PHE A 1 123 ? 1.106 2.059 -1.819 1.00 98.12 123 PHE A CA 1
ATOM 961 C C . PHE A 1 123 ? 1.880 3.088 -2.642 1.00 98.12 123 PHE A C 1
ATOM 963 O O . PHE A 1 123 ? 1.914 3.016 -3.871 1.00 98.12 123 PHE A O 1
ATOM 970 N N . ILE A 1 124 ? 2.464 4.072 -1.966 1.00 96.50 124 ILE A N 1
ATOM 971 C CA . ILE A 1 124 ? 3.225 5.159 -2.580 1.00 96.50 124 ILE A CA 1
ATOM 972 C C . ILE A 1 124 ? 4.642 5.081 -2.034 1.00 96.50 124 ILE A C 1
ATOM 974 O O . ILE A 1 124 ? 4.832 5.260 -0.839 1.00 96.50 124 ILE A O 1
ATOM 978 N N . SER A 1 125 ? 5.622 4.856 -2.898 1.00 94.06 125 SER A N 1
ATOM 979 C CA . SER A 1 125 ? 7.040 4.889 -2.555 1.00 94.06 125 SER A CA 1
ATOM 980 C C . SER A 1 125 ? 7.748 5.994 -3.331 1.00 94.06 125 SER A C 1
ATOM 982 O O . SER A 1 125 ? 7.482 6.183 -4.518 1.00 94.06 125 SER A O 1
ATOM 984 N N . LEU A 1 126 ? 8.645 6.733 -2.677 1.00 90.62 126 LEU A N 1
ATOM 985 C CA . LEU A 1 126 ? 9.493 7.724 -3.349 1.00 90.62 126 LEU A CA 1
ATOM 986 C C . LEU A 1 126 ? 10.908 7.212 -3.670 1.00 90.62 126 LEU A C 1
ATOM 988 O O . LEU A 1 126 ? 11.713 7.972 -4.214 1.00 90.62 126 LEU A O 1
ATOM 992 N N . GLY A 1 127 ? 11.215 5.941 -3.393 1.00 85.69 127 GLY A N 1
ATOM 993 C CA . GLY A 1 127 ? 12.494 5.339 -3.776 1.00 85.69 127 GLY A CA 1
ATOM 994 C C . GLY A 1 127 ? 12.535 4.820 -5.213 1.00 85.69 127 GLY A C 1
ATOM 995 O O . GLY A 1 127 ? 11.500 4.643 -5.860 1.00 85.69 127 GLY A O 1
ATOM 996 N N . GLY A 1 128 ? 13.755 4.611 -5.714 1.00 82.94 128 GLY A N 1
ATOM 997 C CA . GLY A 1 128 ? 14.023 4.135 -7.071 1.00 82.94 128 GLY A CA 1
ATOM 998 C C . GLY A 1 128 ? 14.090 2.613 -7.135 1.00 82.94 128 GLY A C 1
ATOM 999 O O . GLY A 1 128 ? 15.169 2.042 -7.014 1.00 82.94 128 GLY A O 1
ATOM 1000 N N . GLY A 1 129 ? 12.939 1.965 -7.326 1.00 88.25 129 GLY A N 1
ATOM 1001 C CA . GLY A 1 129 ? 12.807 0.502 -7.342 1.00 88.25 129 GLY A CA 1
ATOM 1002 C C . GLY A 1 129 ? 11.635 0.007 -6.495 1.00 88.25 129 GLY A C 1
ATOM 1003 O O . GLY A 1 129 ? 11.268 0.633 -5.501 1.00 88.25 129 GLY A O 1
ATOM 1004 N N . LEU A 1 130 ? 11.024 -1.110 -6.902 1.00 93.12 130 LEU A N 1
ATOM 1005 C CA . LEU A 1 130 ? 9.972 -1.772 -6.128 1.00 93.12 130 LEU A CA 1
ATOM 1006 C C . LEU A 1 130 ? 9.845 -3.245 -6.534 1.00 93.12 130 LEU A C 1
ATOM 1008 O O . LEU A 1 130 ? 9.502 -3.558 -7.673 1.00 93.12 130 LEU A O 1
ATOM 1012 N N . ASP A 1 131 ? 10.074 -4.136 -5.574 1.00 94.06 131 ASP A N 1
ATOM 1013 C CA . ASP A 1 131 ? 9.812 -5.570 -5.694 1.00 94.06 131 ASP A CA 1
ATOM 1014 C C . ASP A 1 131 ? 8.696 -5.938 -4.712 1.00 94.06 131 ASP A C 1
ATOM 1016 O O . ASP A 1 131 ? 8.881 -5.862 -3.492 1.00 94.06 131 ASP A O 1
ATOM 1020 N N . MET A 1 132 ? 7.512 -6.241 -5.248 1.00 95.06 132 MET A N 1
ATOM 1021 C CA . MET A 1 132 ? 6.310 -6.494 -4.459 1.00 95.06 132 MET A CA 1
ATOM 1022 C C . MET A 1 132 ? 5.574 -7.743 -4.939 1.00 95.06 132 MET A C 1
ATOM 1024 O O . MET A 1 132 ? 4.964 -7.775 -6.014 1.00 95.06 132 MET A O 1
ATOM 1028 N N . LEU A 1 133 ? 5.585 -8.771 -4.093 1.00 95.94 133 LEU A N 1
ATOM 1029 C CA . LEU A 1 133 ? 4.962 -10.060 -4.357 1.00 95.94 133 LEU A CA 1
ATOM 1030 C C . LEU A 1 133 ? 3.710 -10.263 -3.504 1.00 95.94 133 LEU A C 1
ATOM 1032 O O . LEU A 1 133 ? 3.638 -9.862 -2.344 1.00 95.94 133 LEU A O 1
ATOM 1036 N N . PHE A 1 134 ? 2.730 -10.957 -4.070 1.00 96.94 134 PHE A N 1
ATOM 1037 C CA . PHE A 1 134 ? 1.516 -11.360 -3.371 1.00 96.94 134 PHE A CA 1
ATOM 1038 C C . PHE A 1 134 ? 1.444 -12.881 -3.390 1.00 96.94 134 PHE A C 1
ATOM 1040 O O . PHE A 1 134 ? 1.395 -13.486 -4.463 1.00 96.94 134 PHE A O 1
ATOM 1047 N N . MET A 1 135 ? 1.493 -13.499 -2.211 1.00 96.38 135 MET A N 1
ATOM 1048 C CA . MET A 1 135 ? 1.426 -14.952 -2.066 1.00 96.38 135 MET A CA 1
ATOM 1049 C C . MET A 1 135 ? -0.006 -15.451 -2.277 1.00 96.38 135 MET A C 1
ATOM 1051 O O . MET A 1 135 ? -0.963 -14.676 -2.276 1.00 96.38 135 MET A O 1
ATOM 1055 N N . GLN A 1 136 ? -0.173 -16.761 -2.450 1.00 96.00 136 GLN A N 1
ATOM 1056 C CA . GLN A 1 136 ? -1.499 -17.372 -2.510 1.00 96.00 136 GLN A CA 1
ATOM 1057 C C . GLN A 1 136 ? -2.326 -16.983 -1.272 1.00 96.00 136 GLN A C 1
ATOM 1059 O O . GLN A 1 136 ? -1.806 -16.995 -0.158 1.00 96.00 136 GLN A O 1
ATOM 1064 N N . GLU A 1 137 ? -3.592 -16.609 -1.481 1.00 94.94 137 GLU A N 1
ATOM 1065 C CA . GLU A 1 137 ? -4.527 -16.160 -0.430 1.00 94.94 137 GLU A CA 1
ATOM 1066 C C . GLU A 1 137 ? -4.115 -14.872 0.308 1.00 94.94 137 GLU A C 1
ATOM 1068 O O . GLU A 1 137 ? -4.687 -14.535 1.349 1.00 94.94 137 GLU A O 1
ATOM 1073 N N . ALA A 1 138 ? -3.148 -14.120 -0.220 1.00 96.38 138 ALA A N 1
ATOM 1074 C CA . ALA A 1 138 ? -2.920 -12.742 0.187 1.00 96.38 138 ALA A CA 1
ATOM 1075 C C . ALA A 1 138 ? -4.089 -11.862 -0.272 1.00 96.38 138 ALA A C 1
ATOM 1077 O O . ALA A 1 138 ? -4.526 -11.976 -1.417 1.00 96.38 138 ALA A O 1
ATOM 1078 N N . MET A 1 139 ? -4.563 -10.957 0.594 1.00 97.56 139 MET A N 1
ATOM 1079 C CA . MET A 1 139 ? -5.553 -9.935 0.222 1.00 97.56 139 MET A CA 1
ATOM 1080 C C . MET A 1 139 ? -6.760 -10.500 -0.569 1.00 97.56 139 MET A C 1
ATOM 1082 O O . MET A 1 139 ? -7.088 -9.996 -1.646 1.00 97.56 139 MET A O 1
ATOM 1086 N N . PRO A 1 140 ? -7.441 -11.550 -0.065 1.00 97.12 140 PRO A N 1
ATOM 1087 C CA . PRO A 1 140 ? -8.437 -12.302 -0.833 1.00 97.12 140 PRO A CA 1
ATOM 1088 C C . PRO A 1 140 ? -9.632 -11.452 -1.281 1.00 97.12 140 PRO A C 1
ATOM 1090 O O . PRO A 1 140 ? -10.320 -11.809 -2.233 1.00 97.12 140 PRO A O 1
ATOM 1093 N N . GLU A 1 141 ? -9.877 -10.321 -0.620 1.00 98.19 141 GLU A N 1
ATOM 1094 C CA . GLU A 1 141 ? -10.991 -9.415 -0.882 1.00 98.19 141 GLU A CA 1
ATOM 1095 C C . GLU A 1 141 ? -10.603 -8.122 -1.628 1.00 98.19 141 GLU A C 1
ATOM 1097 O O . GLU A 1 141 ? -11.472 -7.268 -1.842 1.00 98.19 141 GLU A O 1
ATOM 1102 N N . LEU A 1 142 ? -9.333 -7.967 -2.023 1.00 98.62 142 LEU A N 1
ATOM 1103 C CA . LEU A 1 142 ? -8.811 -6.733 -2.613 1.00 98.62 142 LEU A CA 1
ATOM 1104 C C . LEU A 1 142 ? -9.336 -6.527 -4.025 1.00 98.62 142 LEU A C 1
ATOM 1106 O O . LEU A 1 142 ? -9.066 -7.327 -4.911 1.00 98.62 142 LEU A O 1
ATOM 1110 N N . ARG A 1 143 ? -10.027 -5.403 -4.231 1.00 98.56 143 ARG A N 1
ATOM 1111 C CA . ARG A 1 143 ? -10.605 -5.011 -5.522 1.00 98.56 143 ARG A CA 1
ATOM 1112 C C . ARG A 1 143 ? -9.800 -3.931 -6.225 1.00 98.56 143 ARG A C 1
ATOM 1114 O O . ARG A 1 143 ? -9.757 -3.912 -7.450 1.00 98.56 143 ARG A O 1
ATOM 1121 N N . TRP A 1 144 ? -9.165 -3.039 -5.463 1.00 98.69 144 TRP A N 1
ATOM 1122 C CA . TRP A 1 144 ? -8.434 -1.898 -6.008 1.00 98.69 144 TRP A CA 1
ATOM 1123 C C . TRP A 1 144 ? -7.008 -1.830 -5.470 1.00 98.69 144 TRP A C 1
ATOM 1125 O O . TRP A 1 144 ? -6.794 -1.540 -4.290 1.00 98.69 144 TRP A O 1
ATOM 1135 N N . LEU A 1 145 ? -6.032 -2.011 -6.357 1.00 98.75 145 LEU A N 1
ATOM 1136 C CA . LEU A 1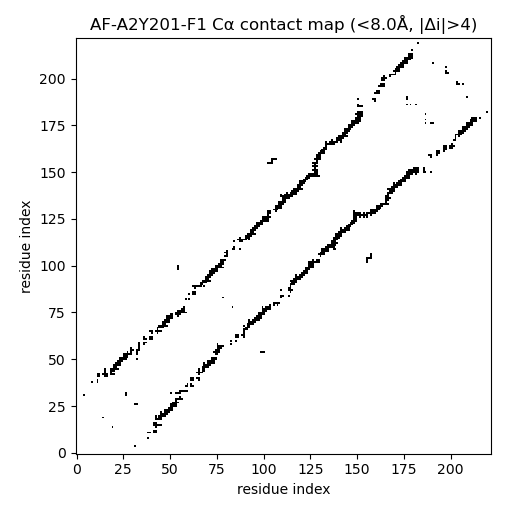 145 ? -4.615 -1.818 -6.068 1.00 98.75 145 LEU A CA 1
ATOM 1137 C C . LEU A 1 145 ? -4.104 -0.568 -6.788 1.00 98.75 145 LEU A C 1
ATOM 1139 O O . LEU A 1 145 ? -4.238 -0.441 -8.003 1.00 98.75 145 LEU A O 1
ATOM 1143 N N . CYS A 1 146 ? -3.518 0.360 -6.035 1.00 98.62 146 CYS A N 1
ATOM 1144 C CA . CYS A 1 146 ? -2.831 1.529 -6.567 1.00 98.62 146 CYS A CA 1
ATOM 1145 C C . CYS A 1 146 ? -1.369 1.504 -6.124 1.00 98.62 146 CYS A C 1
ATOM 1147 O O . CYS A 1 146 ? -1.095 1.570 -4.925 1.00 98.62 146 CYS A O 1
ATOM 1149 N N . LEU A 1 147 ? -0.448 1.434 -7.080 1.00 98.00 147 LEU A N 1
ATOM 1150 C CA . LEU A 1 147 ? 0.989 1.524 -6.838 1.00 98.00 147 LEU A CA 1
ATOM 1151 C C . LEU A 1 147 ? 1.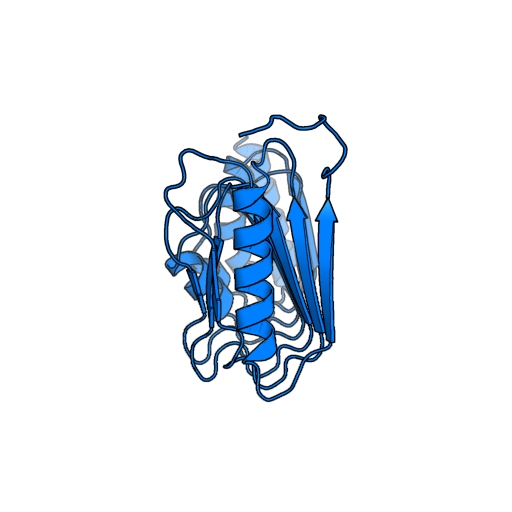520 2.827 -7.432 1.00 98.00 147 LEU A C 1
ATOM 1153 O O . LEU A 1 147 ? 1.254 3.142 -8.590 1.00 98.00 147 LEU A O 1
ATOM 1157 N N . LYS A 1 148 ? 2.299 3.578 -6.659 1.00 97.12 148 LYS A N 1
ATOM 1158 C CA . LYS A 1 148 ? 3.083 4.708 -7.158 1.00 97.12 148 LYS A CA 1
ATOM 1159 C C . LYS A 1 148 ? 4.525 4.543 -6.707 1.00 97.12 148 LYS A C 1
ATOM 1161 O O . LYS A 1 148 ? 4.757 4.362 -5.517 1.00 97.12 148 LYS A O 1
ATOM 1166 N N . PHE A 1 149 ? 5.469 4.609 -7.637 1.00 95.31 149 PHE A N 1
ATOM 1167 C CA . PHE A 1 149 ? 6.896 4.476 -7.342 1.00 95.31 149 PHE A CA 1
ATOM 1168 C C . PHE A 1 149 ? 7.745 5.239 -8.362 1.00 95.31 149 PHE A C 1
ATOM 1170 O O . PHE A 1 149 ? 7.264 5.549 -9.457 1.00 95.31 149 PHE A O 1
ATOM 1177 N N . ARG A 1 150 ? 8.996 5.558 -8.007 1.00 93.56 150 ARG A N 1
ATOM 1178 C CA . ARG A 1 150 ? 9.939 6.209 -8.924 1.00 93.56 150 ARG A CA 1
ATOM 1179 C C . ARG A 1 150 ? 10.705 5.186 -9.751 1.00 93.56 150 ARG A C 1
ATOM 1181 O O . ARG A 1 150 ? 11.093 4.131 -9.253 1.00 93.56 150 ARG A O 1
ATOM 1188 N N . ALA A 1 151 ? 10.958 5.537 -11.007 1.00 92.06 151 ALA A N 1
ATOM 1189 C CA . ALA A 1 151 ? 11.822 4.783 -11.904 1.00 92.06 151 ALA A CA 1
ATOM 1190 C C . ALA A 1 151 ? 13.296 5.218 -11.840 1.00 92.06 151 ALA A C 1
ATOM 1192 O O . ALA A 1 151 ? 14.135 4.536 -12.431 1.00 92.06 151 ALA A O 1
ATOM 1193 N N . HIS A 1 152 ? 13.599 6.324 -11.143 1.00 86.44 152 HIS A N 1
ATOM 1194 C CA . HIS A 1 152 ? 14.941 6.903 -11.084 1.00 86.44 152 HIS A CA 1
ATOM 1195 C C . HIS A 1 152 ? 15.999 5.910 -10.597 1.00 86.44 152 HIS A C 1
ATOM 1197 O O . HIS A 1 152 ? 15.715 5.002 -9.808 1.00 86.44 152 HIS A O 1
ATOM 1203 N N . GLU A 1 153 ? 17.225 6.094 -11.079 1.00 75.56 153 GLU A N 1
ATOM 1204 C CA . GLU A 1 153 ? 18.380 5.392 -10.532 1.00 75.56 153 GLU A CA 1
ATOM 1205 C C . GLU A 1 153 ? 18.652 5.927 -9.133 1.00 75.56 153 GLU A C 1
ATOM 1207 O O . GLU A 1 153 ? 18.931 7.106 -8.945 1.00 75.56 153 GLU A O 1
ATOM 1212 N N . SER A 1 154 ? 18.527 5.045 -8.151 1.00 71.38 154 SER A N 1
ATOM 1213 C CA . SER A 1 154 ? 18.822 5.352 -6.760 1.00 71.38 154 SER A CA 1
ATOM 1214 C C . SER A 1 154 ? 19.901 4.407 -6.257 1.00 71.38 154 SER A C 1
ATOM 1216 O O . SER A 1 154 ? 20.177 3.385 -6.888 1.00 71.38 154 SER A O 1
ATOM 1218 N N . ASP A 1 155 ? 20.462 4.698 -5.085 1.00 67.81 155 ASP A N 1
ATOM 1219 C CA . ASP A 1 155 ? 21.356 3.765 -4.388 1.00 67.81 155 ASP A CA 1
ATOM 1220 C C . ASP A 1 155 ? 20.667 2.427 -4.049 1.00 67.81 155 ASP A C 1
ATOM 1222 O O . ASP A 1 155 ? 21.327 1.443 -3.698 1.00 67.81 155 ASP A O 1
ATOM 1226 N N . CYS A 1 156 ? 19.335 2.360 -4.178 1.00 65.12 156 CYS A N 1
ATOM 1227 C CA . CYS A 1 156 ? 18.579 1.131 -4.043 1.00 65.12 156 CYS A CA 1
ATOM 1228 C C . CYS A 1 156 ? 18.953 0.158 -5.169 1.00 65.12 156 CYS A C 1
ATOM 1230 O O . CYS A 1 156 ? 18.735 0.399 -6.358 1.00 65.12 156 CYS A O 1
ATOM 1232 N N . LYS A 1 157 ? 19.472 -1.008 -4.779 1.00 71.56 157 LYS A N 1
ATOM 1233 C CA . LYS A 1 157 ? 19.845 -2.090 -5.705 1.00 71.56 157 LYS A CA 1
ATOM 1234 C C . LYS A 1 157 ? 18.634 -2.818 -6.296 1.00 71.56 157 LYS A C 1
ATOM 1236 O O . LYS A 1 157 ? 18.806 -3.761 -7.067 1.00 71.56 157 LYS A O 1
ATOM 1241 N N . MET A 1 158 ? 17.423 -2.420 -5.913 1.00 80.38 158 MET A N 1
ATOM 1242 C CA . MET A 1 158 ? 16.197 -3.087 -6.316 1.00 80.38 158 MET A CA 1
ATOM 1243 C C . MET A 1 158 ? 15.806 -2.712 -7.751 1.00 80.38 158 MET A C 1
ATOM 1245 O O . MET A 1 158 ? 15.853 -1.557 -8.187 1.00 80.38 158 MET A O 1
ATOM 1249 N N . GLY A 1 159 ? 15.415 -3.738 -8.503 1.00 89.12 159 GLY A N 1
ATOM 1250 C CA . GLY A 1 159 ? 14.787 -3.589 -9.808 1.00 89.12 159 GLY A CA 1
ATOM 1251 C C . GLY A 1 159 ? 13.279 -3.374 -9.686 1.00 89.12 159 GLY A C 1
ATOM 1252 O O . GLY A 1 159 ? 12.787 -2.742 -8.749 1.00 89.12 159 GLY A O 1
ATOM 1253 N N . PHE A 1 160 ? 12.548 -3.933 -10.647 1.00 94.00 160 PHE A N 1
ATOM 1254 C CA . PHE A 1 160 ? 11.090 -3.936 -10.660 1.00 94.00 160 PHE A CA 1
ATOM 1255 C C . PHE A 1 160 ? 10.594 -5.363 -10.841 1.00 94.00 160 PHE A C 1
ATOM 1257 O O . PHE A 1 160 ? 10.745 -5.940 -11.920 1.00 94.00 160 PHE A O 1
ATOM 1264 N N . GLU A 1 161 ? 9.982 -5.927 -9.810 1.00 95.19 161 GLU A N 1
ATOM 1265 C CA . GLU A 1 161 ? 9.406 -7.269 -9.868 1.00 95.19 161 GLU A CA 1
ATOM 1266 C C . GLU A 1 161 ? 8.032 -7.264 -9.198 1.00 95.19 161 GLU A C 1
ATOM 1268 O O . GLU A 1 161 ? 7.850 -6.769 -8.088 1.00 95.19 161 GLU A O 1
ATOM 1273 N N . PHE A 1 162 ? 7.035 -7.781 -9.914 1.00 96.44 162 PHE A N 1
ATOM 1274 C CA . PHE A 1 162 ? 5.651 -7.785 -9.464 1.00 96.44 162 PHE A CA 1
ATOM 1275 C C . PHE A 1 162 ? 5.003 -9.135 -9.748 1.00 96.44 162 PHE A C 1
ATOM 1277 O O . PHE A 1 162 ? 5.233 -9.749 -10.789 1.00 96.44 162 PHE A O 1
ATOM 1284 N N . SER A 1 163 ? 4.125 -9.580 -8.850 1.00 94.56 163 SER A N 1
ATOM 1285 C CA . SER A 1 163 ? 3.310 -10.779 -9.064 1.00 94.56 163 SER A CA 1
ATOM 1286 C C . SER A 1 163 ? 1.892 -10.567 -8.557 1.00 94.56 163 SER A C 1
ATOM 1288 O O . SER A 1 163 ? 1.621 -10.751 -7.375 1.00 94.56 163 SER A O 1
ATOM 1290 N N . PHE A 1 164 ? 0.962 -10.255 -9.460 1.00 96.38 164 PHE A N 1
ATOM 1291 C CA . PHE A 1 164 ? -0.440 -10.019 -9.100 1.00 96.38 164 PHE A CA 1
ATOM 1292 C C . PHE A 1 164 ? -1.315 -11.274 -9.168 1.00 96.38 164 PHE A C 1
ATOM 1294 O O . PHE A 1 164 ? -2.415 -11.263 -8.633 1.00 96.38 164 PHE A O 1
ATOM 1301 N N . LYS A 1 165 ? -0.839 -12.369 -9.780 1.00 95.38 165 LYS A N 1
ATOM 1302 C CA . LYS A 1 165 ? -1.621 -13.583 -10.111 1.00 95.38 165 LYS A CA 1
ATOM 1303 C C . LYS A 1 165 ? -2.439 -14.201 -8.966 1.00 95.38 165 LYS A C 1
ATOM 1305 O O . LYS A 1 165 ? -3.379 -14.941 -9.230 1.00 95.38 165 LYS A O 1
ATOM 1310 N N . HIS A 1 166 ? -2.057 -13.946 -7.716 1.00 96.44 166 HIS A N 1
ATOM 1311 C CA . HIS A 1 166 ? -2.701 -14.504 -6.528 1.00 96.44 166 HIS A CA 1
ATOM 1312 C C . HIS A 1 166 ? -3.762 -13.585 -5.897 1.00 96.44 166 HIS A C 1
ATOM 1314 O O . HIS A 1 166 ? -4.453 -14.014 -4.975 1.00 96.44 166 HIS A O 1
ATOM 1320 N N . LEU A 1 167 ? -3.943 -12.362 -6.407 1.00 97.31 167 LEU A N 1
ATOM 1321 C CA . LEU A 1 167 ? -4.963 -11.414 -5.953 1.00 97.31 167 LEU A CA 1
ATOM 1322 C C . LEU A 1 167 ? -6.330 -11.738 -6.577 1.00 97.31 167 LEU A C 1
ATOM 1324 O O . LEU A 1 167 ? -6.825 -11.029 -7.444 1.00 97.31 167 LEU A O 1
ATOM 1328 N N . ALA A 1 168 ? -6.952 -12.825 -6.123 1.00 95.88 168 ALA A N 1
ATOM 1329 C CA . ALA A 1 168 ? -8.114 -13.436 -6.778 1.00 95.88 168 ALA A CA 1
ATOM 1330 C C . ALA A 1 168 ? -9.308 -12.493 -7.049 1.00 95.88 168 ALA A C 1
ATOM 1332 O O . ALA A 1 168 ? -10.020 -12.697 -8.030 1.00 95.88 168 ALA A O 1
ATOM 1333 N N . SER A 1 169 ? -9.521 -11.474 -6.210 1.00 97.56 169 SER A N 1
ATOM 1334 C CA . SER A 1 169 ? -10.638 -10.519 -6.329 1.00 97.56 169 SER A CA 1
ATOM 1335 C C . SER A 1 169 ? -10.266 -9.194 -7.008 1.00 97.56 169 SER A C 1
ATOM 1337 O O . SER A 1 169 ? -11.066 -8.257 -6.974 1.00 97.56 169 SER A O 1
ATOM 1339 N N . LEU A 1 170 ? -9.063 -9.072 -7.580 1.00 98.50 170 LEU A N 1
ATOM 1340 C CA . LEU A 1 170 ? -8.578 -7.806 -8.126 1.00 98.50 170 LEU A CA 1
ATOM 1341 C C . LEU A 1 170 ? -9.381 -7.396 -9.366 1.00 98.50 170 LEU A C 1
ATOM 1343 O O . LEU A 1 170 ? -9.385 -8.091 -10.378 1.00 98.50 170 LEU A O 1
ATOM 1347 N N . GLU A 1 171 ? -10.014 -6.226 -9.296 1.00 98.12 171 GLU A N 1
ATOM 1348 C CA . GLU A 1 171 ? -10.824 -5.651 -10.377 1.00 98.12 171 GLU A CA 1
ATOM 1349 C C . GLU A 1 171 ? -10.068 -4.514 -11.084 1.00 98.12 171 GLU A C 1
ATOM 1351 O O . GLU A 1 171 ? -10.138 -4.365 -12.305 1.00 98.12 171 GLU A O 1
ATOM 1356 N N . HIS A 1 172 ? -9.314 -3.722 -10.316 1.00 98.50 172 HIS A N 1
ATOM 1357 C CA . HIS A 1 172 ? -8.644 -2.513 -10.779 1.00 98.50 172 HIS A CA 1
ATOM 1358 C C . HIS A 1 172 ? -7.194 -2.448 -10.305 1.00 98.50 172 HIS A C 1
ATOM 1360 O O . HIS A 1 172 ? -6.913 -2.459 -9.104 1.00 98.50 172 HIS A O 1
ATOM 1366 N N . LEU A 1 173 ? -6.281 -2.299 -11.263 1.00 98.56 173 LEU A N 1
ATOM 1367 C CA . LEU A 1 173 ? -4.864 -2.052 -11.036 1.00 98.56 173 LEU A CA 1
ATOM 1368 C C . LEU A 1 173 ? -4.485 -0.697 -11.633 1.00 98.56 173 LEU A C 1
ATOM 1370 O O . LEU A 1 173 ? -4.473 -0.526 -12.851 1.00 98.56 173 LEU A O 1
ATOM 1374 N N . LYS A 1 174 ? -4.138 0.258 -10.774 1.00 98.56 174 LYS A N 1
ATOM 1375 C CA . LYS A 1 174 ? -3.569 1.543 -11.180 1.00 98.56 174 LYS A CA 1
ATOM 1376 C C . LYS A 1 174 ? -2.097 1.592 -10.806 1.00 98.56 174 LYS A C 1
ATOM 1378 O O . LYS A 1 174 ? -1.749 1.374 -9.648 1.00 98.56 174 LYS A O 1
ATOM 1383 N N . VAL A 1 175 ? -1.245 1.926 -11.764 1.00 98.38 175 VAL A N 1
ATOM 1384 C CA . VAL A 1 175 ? 0.181 2.138 -11.531 1.00 98.38 175 VAL A CA 1
ATOM 1385 C C . VAL A 1 175 ? 0.593 3.512 -12.039 1.00 98.38 175 VAL A C 1
ATOM 1387 O O . VAL A 1 175 ? 0.280 3.894 -13.164 1.00 98.38 175 VAL A O 1
ATOM 1390 N N . THR A 1 176 ? 1.295 4.266 -11.202 1.00 97.88 176 THR A N 1
ATOM 1391 C CA . THR A 1 176 ? 1.929 5.530 -11.574 1.00 97.88 176 THR A CA 1
ATOM 1392 C C . THR A 1 176 ? 3.437 5.394 -11.431 1.00 97.88 176 THR A C 1
ATOM 1394 O O . THR A 1 176 ? 3.943 5.229 -10.322 1.00 97.88 176 THR A O 1
ATOM 1397 N N . ILE A 1 177 ? 4.139 5.485 -12.556 1.00 96.75 177 ILE A N 1
ATOM 1398 C CA . ILE A 1 177 ? 5.597 5.447 -12.632 1.00 96.75 177 ILE A CA 1
ATOM 1399 C C . ILE A 1 177 ? 6.084 6.890 -12.719 1.00 96.75 177 ILE A C 1
ATOM 1401 O O . ILE A 1 177 ? 5.819 7.588 -13.698 1.00 96.75 177 ILE A O 1
ATOM 1405 N N . ASP A 1 178 ? 6.759 7.354 -11.677 1.00 94.69 178 ASP A N 1
ATOM 1406 C CA . ASP A 1 178 ? 7.411 8.660 -11.677 1.00 94.69 178 ASP A CA 1
ATOM 1407 C C . ASP A 1 178 ? 8.746 8.554 -12.428 1.00 94.69 178 ASP A C 1
ATOM 1409 O O . ASP A 1 178 ? 9.647 7.816 -12.022 1.00 94.69 178 ASP A O 1
ATOM 1413 N N . CYS A 1 179 ? 8.811 9.238 -13.567 1.00 94.31 179 CYS A N 1
ATOM 1414 C CA . CYS A 1 179 ? 9.906 9.212 -14.531 1.00 94.31 179 CYS A CA 1
ATOM 1415 C C . CYS A 1 179 ? 10.927 10.331 -14.290 1.00 94.31 179 CYS A C 1
ATOM 1417 O O . CYS A 1 179 ? 11.908 10.404 -15.028 1.00 94.31 179 CYS A O 1
ATOM 1419 N N . GLY A 1 180 ? 10.720 11.182 -13.275 1.00 90.69 180 GLY A N 1
ATOM 1420 C CA . GLY A 1 180 ? 11.692 12.202 -12.895 1.00 90.69 180 GLY A CA 1
ATOM 1421 C C . GLY A 1 180 ? 13.064 11.574 -12.649 1.00 90.69 180 GLY A C 1
ATOM 1422 O O . GLY A 1 180 ? 13.165 10.572 -11.939 1.00 90.69 180 GLY A O 1
ATOM 1423 N N . ASP A 1 181 ? 14.095 12.130 -13.286 1.00 88.75 181 ASP A N 1
ATOM 1424 C CA . ASP A 1 181 ? 15.490 11.672 -13.210 1.00 88.75 181 ASP A CA 1
ATOM 1425 C C . ASP A 1 181 ? 15.718 10.191 -13.590 1.00 88.75 181 ASP A C 1
ATOM 1427 O O . ASP A 1 181 ? 16.748 9.600 -13.261 1.00 88.75 181 ASP A O 1
ATOM 1431 N N . ALA A 1 182 ? 14.769 9.558 -14.288 1.00 90.31 182 ALA A N 1
ATOM 1432 C CA . ALA A 1 182 ? 14.875 8.167 -14.710 1.00 90.31 182 ALA A CA 1
ATOM 1433 C C . ALA A 1 182 ? 15.426 8.035 -16.132 1.00 90.31 182 ALA A C 1
ATOM 1435 O O . ALA A 1 182 ? 15.067 8.783 -17.041 1.00 90.31 182 ALA A O 1
ATOM 1436 N N . THR A 1 183 ? 16.248 7.010 -16.360 1.00 90.88 183 THR A N 1
ATOM 1437 C CA . THR A 1 183 ? 16.606 6.614 -17.723 1.00 90.88 183 THR A CA 1
ATOM 1438 C C . THR A 1 183 ? 15.406 5.962 -18.407 1.00 90.88 183 THR A C 1
ATOM 1440 O O . THR A 1 183 ? 14.625 5.233 -17.787 1.00 90.88 183 THR A O 1
ATOM 1443 N N . ARG A 1 184 ? 15.279 6.166 -19.723 1.00 90.75 184 ARG A N 1
ATOM 1444 C CA . ARG A 1 184 ? 14.211 5.555 -20.530 1.00 90.75 184 ARG A CA 1
ATOM 1445 C C . ARG A 1 184 ? 14.143 4.035 -20.345 1.00 90.75 184 ARG A C 1
ATOM 1447 O O . ARG A 1 184 ? 13.058 3.488 -20.180 1.00 90.75 184 ARG A O 1
ATOM 1454 N N . SER A 1 185 ? 15.303 3.380 -20.310 1.00 92.25 185 SER A N 1
ATOM 1455 C CA . SER A 1 185 ? 15.415 1.933 -20.097 1.00 92.25 185 SER A CA 1
ATOM 1456 C C . SER A 1 185 ? 14.795 1.492 -18.766 1.00 92.25 185 SER A C 1
ATOM 1458 O O . SER A 1 185 ? 14.049 0.514 -18.732 1.00 92.25 185 SER A O 1
ATOM 1460 N N . ARG A 1 186 ? 15.009 2.235 -17.668 1.00 92.50 186 ARG A N 1
ATOM 1461 C CA . ARG A 1 186 ? 14.383 1.911 -16.375 1.00 92.50 186 ARG A CA 1
ATOM 1462 C C . ARG A 1 186 ? 12.874 2.113 -16.379 1.00 92.50 186 ARG A C 1
ATOM 1464 O O . ARG A 1 186 ? 12.165 1.280 -15.815 1.00 92.50 186 ARG A O 1
ATOM 1471 N N . VAL A 1 187 ? 12.379 3.175 -17.015 1.00 94.62 187 VAL A N 1
ATOM 1472 C CA . VAL A 1 187 ? 10.931 3.405 -17.164 1.00 94.62 187 VAL A CA 1
ATOM 1473 C C . VAL A 1 187 ? 10.290 2.264 -17.959 1.00 94.62 187 VAL A C 1
ATOM 1475 O O . VAL A 1 187 ? 9.284 1.696 -17.530 1.00 94.62 187 VAL A O 1
ATOM 1478 N N . GLU A 1 188 ? 10.901 1.875 -19.081 1.00 95.19 188 GLU A N 1
ATOM 1479 C CA . GLU A 1 188 ? 10.445 0.756 -19.910 1.00 95.19 188 GLU A CA 1
ATOM 1480 C C . GLU A 1 188 ? 10.500 -0.578 -19.147 1.00 95.19 188 GLU A C 1
ATOM 1482 O O . GLU A 1 188 ? 9.546 -1.352 -19.217 1.00 95.19 188 GLU A O 1
ATOM 1487 N N . ALA A 1 189 ? 11.552 -0.827 -18.359 1.00 95.25 189 ALA A N 1
ATOM 1488 C CA . ALA A 1 189 ? 11.673 -2.023 -17.526 1.00 95.25 189 ALA A CA 1
ATOM 1489 C C . ALA A 1 189 ? 10.593 -2.091 -16.430 1.00 95.25 189 ALA A C 1
ATOM 1491 O O . ALA A 1 189 ? 9.975 -3.142 -16.237 1.00 95.25 189 ALA A O 1
ATOM 1492 N N . ALA A 1 190 ? 10.325 -0.976 -15.742 1.00 95.94 190 ALA A N 1
ATOM 1493 C CA . ALA A 1 190 ? 9.262 -0.880 -14.743 1.00 95.94 190 ALA A CA 1
ATOM 1494 C C . ALA A 1 190 ? 7.887 -1.175 -15.354 1.00 95.94 190 ALA A C 1
ATOM 1496 O O . ALA A 1 190 ? 7.129 -2.003 -14.846 1.00 95.94 190 ALA A O 1
ATOM 1497 N N . GLU A 1 191 ? 7.578 -0.525 -16.474 1.00 97.31 191 GLU A N 1
ATOM 1498 C CA . GLU A 1 191 ? 6.313 -0.704 -17.175 1.00 97.31 191 GLU A CA 1
ATOM 1499 C C . GLU A 1 191 ? 6.147 -2.124 -17.723 1.00 97.31 191 GLU A C 1
ATOM 1501 O O . GLU A 1 191 ? 5.075 -2.715 -17.575 1.00 97.31 191 GLU A O 1
ATOM 1506 N N . ALA A 1 192 ? 7.197 -2.691 -18.322 1.00 97.50 192 ALA A N 1
ATOM 1507 C CA . ALA A 1 192 ? 7.190 -4.060 -18.820 1.00 97.50 192 ALA A CA 1
ATOM 1508 C C . ALA A 1 192 ? 6.943 -5.062 -17.685 1.00 97.50 192 ALA A C 1
ATOM 1510 O O . ALA A 1 192 ? 6.100 -5.945 -17.833 1.00 97.50 192 ALA A O 1
ATOM 1511 N N . SER A 1 193 ? 7.605 -4.893 -16.535 1.00 97.38 193 SER A N 1
ATOM 1512 C CA . SER A 1 193 ? 7.403 -5.741 -15.353 1.00 97.38 193 SER A CA 1
ATOM 1513 C C . SER A 1 193 ? 5.944 -5.713 -14.876 1.00 97.38 193 SER A C 1
ATOM 1515 O O . SER A 1 193 ? 5.312 -6.761 -14.731 1.00 97.38 193 SER A O 1
ATOM 1517 N N . VAL A 1 194 ? 5.355 -4.517 -14.749 1.00 97.69 194 VAL A N 1
ATOM 1518 C CA . VAL A 1 194 ? 3.942 -4.341 -14.369 1.00 97.69 194 VAL A CA 1
ATOM 1519 C C . VAL A 1 194 ? 2.997 -4.972 -15.394 1.00 97.69 194 VAL A C 1
ATOM 1521 O O . VAL A 1 194 ? 2.075 -5.696 -15.011 1.00 97.69 194 VAL A O 1
ATOM 1524 N N . ARG A 1 195 ? 3.204 -4.720 -16.695 1.00 97.50 195 ARG A N 1
ATOM 1525 C CA . ARG A 1 195 ? 2.347 -5.272 -17.757 1.00 97.50 195 ARG A CA 1
ATOM 1526 C C . ARG A 1 195 ? 2.412 -6.789 -17.810 1.00 97.50 195 ARG A C 1
ATOM 1528 O O . ARG A 1 195 ? 1.366 -7.429 -17.899 1.00 97.50 195 ARG A O 1
ATOM 1535 N N . ASN A 1 196 ? 3.609 -7.360 -17.711 1.00 96.94 196 ASN A N 1
ATOM 1536 C CA . ASN A 1 196 ? 3.799 -8.806 -17.703 1.00 96.94 196 ASN A CA 1
ATOM 1537 C C . ASN A 1 196 ? 3.067 -9.428 -16.507 1.00 96.94 196 ASN A C 1
ATOM 1539 O O . ASN A 1 196 ? 2.250 -10.330 -16.692 1.00 96.94 196 ASN A O 1
ATOM 1543 N N . ALA A 1 197 ? 3.258 -8.882 -15.302 1.00 97.06 197 ALA A N 1
ATOM 1544 C CA . ALA A 1 197 ? 2.583 -9.355 -14.095 1.00 97.06 197 ALA A CA 1
ATOM 1545 C C . ALA A 1 197 ? 1.049 -9.252 -14.176 1.00 97.06 197 ALA A C 1
ATOM 1547 O O . ALA A 1 197 ? 0.345 -10.147 -13.706 1.00 97.06 197 ALA A O 1
ATOM 1548 N N . ALA A 1 198 ? 0.524 -8.181 -14.776 1.00 96.25 198 ALA A N 1
ATOM 1549 C CA . ALA A 1 198 ? -0.912 -7.987 -14.958 1.00 96.25 198 ALA A CA 1
ATOM 1550 C C . ALA A 1 198 ? -1.507 -8.911 -16.032 1.00 96.25 198 ALA A C 1
ATOM 1552 O O . ALA A 1 198 ? -2.585 -9.460 -15.829 1.00 96.25 198 ALA A O 1
ATOM 1553 N N . SER A 1 199 ? -0.800 -9.131 -17.146 1.00 95.50 199 SER A N 1
ATOM 1554 C CA . SER A 1 199 ? -1.231 -10.047 -18.215 1.00 95.50 199 SER A CA 1
ATOM 1555 C C . SER A 1 199 ? -1.299 -11.508 -17.764 1.00 95.50 199 SER A C 1
ATOM 1557 O O . SER A 1 199 ? -2.129 -12.268 -18.252 1.00 95.50 199 SER A O 1
ATOM 1559 N N . ALA A 1 200 ? -0.468 -11.886 -16.788 1.00 95.06 200 ALA A N 1
ATOM 1560 C CA . ALA A 1 200 ? -0.473 -13.211 -16.179 1.00 95.06 200 ALA A CA 1
ATOM 1561 C C . ALA A 1 200 ? -1.607 -13.405 -15.151 1.00 95.06 200 ALA A C 1
ATOM 1563 O O . ALA A 1 200 ? -1.750 -14.494 -14.591 1.00 95.06 200 ALA A O 1
ATOM 1564 N N . HIS A 1 201 ? -2.394 -12.365 -14.856 1.00 96.31 201 HIS A N 1
ATOM 1565 C CA . HIS A 1 201 ? -3.473 -12.442 -13.879 1.00 96.31 201 HIS A CA 1
ATOM 1566 C C . HIS A 1 201 ? -4.708 -13.153 -14.465 1.00 96.31 201 HIS A C 1
ATOM 1568 O O . HIS A 1 201 ? -5.278 -12.666 -15.444 1.00 96.31 201 HIS A O 1
ATOM 1574 N N . PRO A 1 202 ? -5.210 -14.234 -13.837 1.00 94.19 202 PRO A N 1
ATOM 1575 C CA . PRO A 1 202 ? -6.295 -15.048 -14.399 1.00 94.19 202 PRO A CA 1
ATOM 1576 C C . PRO A 1 202 ? -7.629 -14.296 -14.538 1.00 94.19 202 PRO A C 1
ATOM 1578 O O . PRO A 1 202 ? -8.405 -14.581 -15.440 1.00 94.19 202 PRO A O 1
ATOM 1581 N N . GLY A 1 203 ? -7.894 -13.329 -13.655 1.00 93.50 203 GLY A N 1
ATOM 1582 C CA . GLY A 1 203 ? -9.095 -12.484 -13.693 1.00 93.50 203 GLY A CA 1
ATOM 1583 C C . GLY A 1 203 ? -9.033 -11.265 -14.626 1.00 93.50 203 GLY A C 1
ATOM 1584 O O . GLY A 1 203 ? -9.998 -10.514 -14.657 1.00 93.50 203 GLY A O 1
ATOM 1585 N N . CYS A 1 204 ? -7.919 -11.040 -15.339 1.00 93.25 204 CYS A N 1
ATOM 1586 C CA . CYS A 1 204 ? -7.730 -9.916 -16.274 1.00 93.25 204 CYS A CA 1
ATOM 1587 C C . CYS A 1 204 ? -8.235 -8.546 -15.746 1.00 93.25 204 CYS A C 1
ATOM 1589 O O . CYS A 1 204 ? -9.165 -7.973 -16.322 1.00 93.25 204 CYS A O 1
ATOM 1591 N N . PRO A 1 205 ? -7.647 -8.003 -14.660 1.00 95.50 205 PRO A N 1
ATOM 1592 C CA . PRO A 1 205 ? -8.105 -6.757 -14.052 1.00 95.50 205 PRO A CA 1
ATOM 1593 C C . PRO A 1 205 ? -7.980 -5.581 -15.025 1.00 95.50 205 PRO A C 1
ATOM 1595 O O . PRO A 1 205 ? -7.090 -5.545 -15.881 1.00 95.50 205 PRO A O 1
ATOM 1598 N N . ARG A 1 206 ? -8.821 -4.555 -14.848 1.00 97.50 206 ARG A N 1
ATOM 1599 C CA . ARG A 1 206 ? -8.664 -3.295 -15.578 1.00 97.50 206 ARG A CA 1
ATOM 1600 C C . ARG A 1 206 ? -7.365 -2.631 -15.137 1.00 97.50 206 ARG A C 1
ATOM 1602 O O . ARG A 1 206 ? -7.238 -2.225 -13.982 1.00 97.50 206 ARG A O 1
ATOM 1609 N N . ILE A 1 207 ? -6.445 -2.474 -16.080 1.00 97.25 207 ILE A N 1
ATOM 1610 C CA . ILE A 1 207 ? -5.144 -1.856 -15.852 1.00 97.25 207 ILE A CA 1
ATOM 1611 C C . ILE A 1 207 ? -5.098 -0.413 -16.364 1.00 97.25 207 ILE A C 1
ATOM 1613 O O . ILE A 1 207 ? -5.534 -0.114 -17.474 1.00 97.25 207 ILE A O 1
ATOM 1617 N N . GLU A 1 208 ? -4.539 0.478 -15.551 1.00 98.12 208 GLU A N 1
ATOM 1618 C CA . GLU A 1 208 ? -4.201 1.857 -15.902 1.00 98.12 208 GLU A CA 1
ATOM 1619 C C . GLU A 1 208 ? -2.745 2.107 -15.496 1.00 98.12 208 GLU A C 1
ATOM 1621 O O . GLU A 1 208 ? -2.426 2.108 -14.308 1.00 98.12 208 GLU A O 1
ATOM 1626 N N . ILE A 1 209 ? -1.859 2.307 -16.472 1.00 97.50 209 ILE A N 1
ATOM 1627 C CA . ILE A 1 209 ? -0.461 2.679 -16.228 1.00 97.50 209 ILE A CA 1
ATOM 1628 C C . ILE A 1 209 ? -0.279 4.118 -16.694 1.00 97.50 209 ILE A C 1
ATOM 1630 O O . ILE A 1 209 ? -0.582 4.434 -17.841 1.00 97.50 209 ILE A O 1
ATOM 1634 N N . ASN A 1 210 ? 0.228 4.969 -15.807 1.00 96.88 210 ASN A N 1
ATOM 1635 C CA . ASN A 1 210 ? 0.555 6.358 -16.098 1.00 96.88 210 ASN A CA 1
ATOM 1636 C C . ASN A 1 210 ? 2.044 6.600 -15.856 1.00 96.88 210 ASN A C 1
ATOM 1638 O O . ASN A 1 210 ? 2.551 6.270 -14.782 1.00 96.88 210 ASN A O 1
ATOM 1642 N N . ARG A 1 211 ? 2.710 7.240 -16.814 1.00 94.75 211 ARG A N 1
ATOM 1643 C CA . ARG A 1 211 ? 4.041 7.821 -16.639 1.00 94.75 211 ARG A CA 1
ATOM 1644 C C . ARG A 1 211 ? 3.880 9.284 -16.238 1.00 94.75 211 ARG A C 1
ATOM 1646 O O . ARG A 1 211 ? 3.107 10.016 -16.847 1.00 94.75 211 ARG A O 1
ATOM 1653 N N . TYR A 1 212 ? 4.534 9.690 -15.159 1.00 90.38 212 TYR A N 1
ATOM 1654 C CA . TYR A 1 212 ? 4.502 11.055 -14.632 1.00 90.38 212 TYR A CA 1
ATOM 1655 C C . TYR A 1 212 ? 5.889 11.680 -14.796 1.00 90.38 212 TYR A C 1
ATOM 1657 O O . TYR A 1 212 ? 6.871 10.975 -14.602 1.00 90.38 212 TYR A O 1
ATOM 1665 N N . LEU A 1 213 ? 5.977 12.973 -15.133 1.00 82.06 213 LEU A N 1
ATOM 1666 C CA . LEU A 1 213 ? 7.249 13.688 -15.376 1.00 82.06 213 LEU A CA 1
ATOM 1667 C C . LEU A 1 213 ? 8.112 13.114 -16.519 1.00 82.06 213 LEU A C 1
ATOM 1669 O O . LEU A 1 213 ? 9.323 13.311 -16.543 1.00 82.06 213 LEU A O 1
ATOM 1673 N N . GLU A 1 214 ? 7.497 12.432 -17.490 1.00 73.38 214 GLU A N 1
ATOM 1674 C CA . GLU A 1 214 ? 8.204 11.880 -18.659 1.00 73.38 214 GLU A CA 1
ATOM 1675 C C . GLU A 1 214 ? 8.810 12.977 -19.559 1.00 73.38 214 GLU A C 1
ATOM 1677 O O . GLU A 1 214 ? 9.867 12.773 -20.148 1.00 73.38 214 GLU A O 1
ATOM 1682 N N . ASP A 1 215 ? 8.201 14.167 -19.592 1.00 60.22 215 ASP A N 1
ATOM 1683 C CA . ASP A 1 215 ? 8.584 15.265 -20.493 1.00 60.22 215 ASP A CA 1
ATOM 1684 C C . ASP A 1 215 ? 9.469 16.348 -19.845 1.00 60.22 215 ASP A C 1
ATOM 1686 O O . ASP A 1 215 ? 9.744 17.374 -20.471 1.00 60.22 215 ASP A O 1
ATOM 1690 N N . THR A 1 216 ? 9.902 16.181 -18.587 1.00 54.09 216 THR A N 1
ATOM 1691 C CA . THR A 1 216 ? 10.563 17.279 -17.851 1.00 54.09 216 THR A CA 1
ATOM 1692 C C . THR A 1 216 ? 12.054 17.479 -18.104 1.00 54.09 216 THR A C 1
ATOM 1694 O O . THR A 1 216 ? 12.521 18.559 -17.779 1.00 54.09 216 THR A O 1
ATOM 1697 N N . GLU A 1 217 ? 12.785 16.570 -18.755 1.00 43.91 217 GLU A N 1
ATOM 1698 C CA . GLU A 1 217 ? 14.066 16.914 -19.397 1.00 43.91 217 GLU A CA 1
ATOM 1699 C C . GLU A 1 217 ? 14.296 16.041 -20.631 1.00 43.91 217 GLU A C 1
ATOM 1701 O O . GLU A 1 217 ? 14.283 14.813 -20.571 1.00 43.91 217 GLU A O 1
ATOM 1706 N N . GLY A 1 218 ? 14.499 16.701 -21.772 1.00 45.00 218 GLY A N 1
ATOM 1707 C CA . GLY A 1 218 ? 14.735 16.059 -23.053 1.00 45.00 218 GLY A CA 1
ATOM 1708 C C . GLY A 1 218 ? 15.847 15.015 -22.997 1.00 45.00 218 GLY A C 1
ATOM 1709 O O . GLY A 1 218 ? 16.918 15.257 -22.451 1.00 45.00 218 GLY A O 1
ATOM 1710 N N . TYR A 1 219 ? 15.568 13.869 -23.619 1.00 43.31 219 TYR A N 1
ATOM 1711 C CA . TYR A 1 219 ? 16.526 12.993 -24.290 1.00 43.31 219 TYR A CA 1
ATOM 1712 C C . TYR A 1 219 ? 17.979 13.106 -23.799 1.00 43.31 219 TYR A C 1
ATOM 1714 O O . TYR A 1 219 ? 18.853 13.574 -24.531 1.00 43.31 219 TYR A O 1
ATOM 1722 N N . ARG A 1 220 ? 18.283 12.601 -22.600 1.00 43.66 220 ARG A N 1
ATOM 1723 C CA . ARG A 1 220 ? 19.648 12.127 -22.343 1.00 43.66 220 ARG A CA 1
ATOM 1724 C C . ARG A 1 220 ? 19.789 10.791 -23.065 1.00 43.66 220 ARG A C 1
ATOM 1726 O O . ARG A 1 220 ? 19.430 9.734 -22.553 1.00 43.66 220 ARG A O 1
ATOM 1733 N N . LEU A 1 221 ? 20.150 10.909 -24.343 1.00 43.38 221 LEU A N 1
ATOM 1734 C CA . LEU A 1 221 ? 20.520 9.814 -25.230 1.00 43.38 221 LEU A CA 1
ATOM 1735 C C . LEU A 1 221 ? 21.648 9.002 -24.583 1.00 43.38 221 LEU A C 1
ATOM 1737 O O . LEU A 1 221 ? 22.636 9.596 -24.163 1.00 43.38 221 LEU A O 1
ATOM 1741 N N . SER A 1 222 ? 21.424 7.682 -24.543 1.00 50.19 222 SER A N 1
ATOM 1742 C CA . SER A 1 222 ? 22.383 6.558 -24.511 1.00 50.19 222 SER A CA 1
ATOM 1743 C C . SER A 1 222 ? 23.711 6.744 -23.780 1.00 50.19 222 SER A C 1
ATOM 1745 O O . SER A 1 222 ? 24.573 7.477 -24.315 1.00 50.19 222 SER A O 1
#

Organism: Oryza sativa subsp. indica (NCBI:txid39946)

Mean predicted aligned error: 5.92 Å

Sequence (222 aa):
MARYMEALKSSLAVMGKQGLQSLEIRNDDTVIGEKLMDLLCYSPCLRKLVIDGGCISRLSKQMALLVNLRHLYIGVSNIKQDDLCVLGSIPTLLFVRLFVENGPDERLAIISHQFRCLKQFIFISLGGGLDMLFMQEAMPELRWLCLKFRAHESDCKMGFEFSFKHLASLEHLKVTIDCGDATRSRVEAAEASVRNAASAHPGCPRIEINRYLEDTEGYRLS

Secondary structure (DSSP, 8-state):
-HHHHHHHHHHHHHHHHTT--EEEEEE--HHHHHHHHHHGGG-TT--EEEEEES-BSS--GGGGG-TT--EEEEEESS--HHHHHHHHT-TT--EEEEEESSPPSS-EEE-TTTTTT--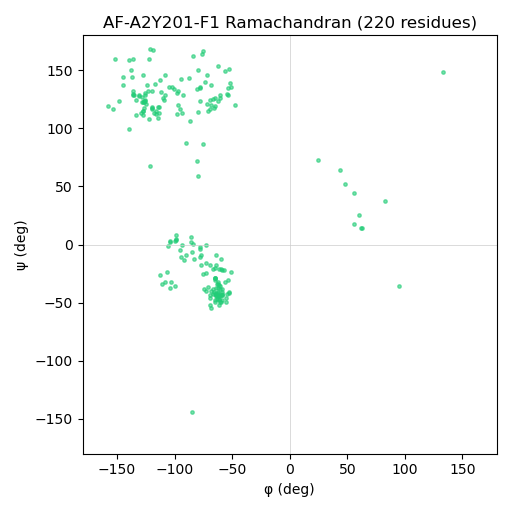EEEEEEEEE-EEEEE-TTSSTT--EEEEEEE-S--S----EEEE-TT-TT--EEEEEEE-TT--HHHHHHHHHHHHHHHHT-TT-PEEEEEEESTTSS-----

Nearest PDB structures (foldseek):
  7xc2-assembly1_C  TM=3.180E-01  e=9.576E-04  Triticum monococcum
  8dra-assembly1_F  TM=6.063E-01  e=2.939E-01  Mus musculus
  4u08-assembly2_B  TM=3.547E-01  e=1.478E-02  Leptospira interrogans serovar Copenhageni str. Fiocruz L1-130
  4u09-assembly1_A  TM=4.472E-01  e=6.761E-02  Leptospira interrogans serovar Copenhageni str. Fiocruz L1-130
  7sd1-assembly2_B  TM=3.442E-01  e=3.161E-02  Homo sapiens